Protein AF-X0T1Z2-F1 (afdb_monomer)

Radius of gyration: 27.66 Å; Cα contacts (8 Å, |Δi|>4): 456; chains: 1; bounding box: 80×70×78 Å

Mean predicted aligned error: 14.18 Å

Nearest PDB structures (foldseek):
  3rag-assembly1_A  TM=4.706E-01  e=2.625E-01  Alicyclobacillus acidocaldarius subsp. acidocaldarius DSM 446

InterPro domains:
  IPR002035 von Willebrand factor, type A [PF00092] (178-271)
  IPR036465 von Willebrand factor A-like domain superfamily [G3DSA:3.40.50.410] (113-274)
  IPR036465 von Willebrand factor A-like domain superfamily [SSF53300] (123-272)
  IPR051928 NorD/CobT [PTHR41248] (18-274)

Foldseek 3Di:
DPVCPPDDPDPPDWDKDFDWDQDPVVRDTDGSQFIETEDEFFFDCLVVLLVVLCVVCVVVLVVLLVVLLVVADPQWDKAAQQLDADAFQPVLVVVQVVCVVVVHHGRSSGYIYTDGHAQQEEEEEEEEQAPQQQAFDDDDPDDPPDPPDDDDPDDDPPDPDQPPVNVVVVRDGSLSVVLSVVSSVVSNVVSNVHFYWYKYWFADDRHYTYIYGLDASPGDDDSRSSRRSVRRHRDHADPVVVVVVVVVVSQVPGPHNYYYYHYHDPPDHGDPPPD

Solvent-accessible surface area (backbone atoms only — not comparable to full-atom values): 15888 Å² total; per-residue (Å²): 144,78,82,74,79,84,53,77,73,82,63,96,73,64,48,72,47,72,33,64,39,81,37,80,90,76,73,41,72,42,76,59,55,28,28,36,39,38,42,75,47,70,52,83,53,10,67,67,48,51,52,53,47,47,70,76,39,45,71,57,48,53,50,49,40,56,58,42,63,78,66,49,70,80,64,55,41,75,46,66,65,25,73,68,48,89,41,74,32,63,72,43,45,52,48,29,53,49,28,52,72,72,74,43,90,52,70,70,37,29,12,22,29,78,42,77,39,74,52,60,44,32,40,33,39,41,33,58,21,19,45,76,40,62,45,56,61,80,72,79,79,71,74,77,79,72,78,83,76,80,87,75,91,86,76,79,92,84,69,78,71,75,49,82,71,58,55,63,75,66,54,52,32,42,48,59,53,51,50,45,53,49,53,52,49,53,63,30,43,64,75,55,67,58,43,45,24,36,34,35,34,25,13,82,47,53,77,43,23,42,36,35,36,35,35,53,47,89,51,79,91,48,66,64,34,38,3,9,54,62,50,64,64,65,46,53,32,46,50,59,70,61,53,50,55,52,50,47,60,59,54,67,75,47,87,35,79,36,77,47,77,47,76,46,66,95,79,73,85,47,66,88,85,83,124

Structure (mmCIF, N/CA/C/O backbone):
data_AF-X0T1Z2-F1
#
_entry.id   AF-X0T1Z2-F1
#
loop_
_atom_site.group_PDB
_atom_site.id
_atom_site.type_symbol
_atom_site.label_atom_id
_atom_site.label_alt_id
_atom_site.label_comp_id
_atom_site.label_asym_id
_atom_site.label_entity_id
_atom_site.label_seq_id
_atom_site.pdbx_PDB_ins_code
_atom_site.Cartn_x
_atom_site.Cartn_y
_atom_site.Cartn_z
_atom_site.occupancy
_atom_site.B_iso_or_equiv
_atom_site.auth_seq_id
_atom_site.auth_comp_id
_atom_site.auth_asym_id
_atom_site.auth_atom_id
_atom_site.pdbx_PDB_model_num
ATOM 1 N N . GLY A 1 1 ? 22.665 -26.486 -23.651 1.00 43.12 1 GLY A N 1
ATOM 2 C CA . GLY A 1 1 ? 23.348 -25.698 -22.609 1.00 43.12 1 GLY A CA 1
ATOM 3 C C . GLY A 1 1 ? 23.826 -24.345 -23.107 1.00 43.12 1 GLY A C 1
ATOM 4 O O . GLY A 1 1 ? 25.012 -24.094 -23.029 1.00 43.12 1 GLY A O 1
ATOM 5 N N . MET A 1 2 ? 22.926 -23.464 -23.557 1.00 31.30 2 MET A N 1
ATOM 6 C CA . MET A 1 2 ? 23.230 -22.032 -23.786 1.00 31.30 2 MET A CA 1
ATOM 7 C C . MET A 1 2 ? 21.989 -21.117 -23.711 1.00 31.30 2 MET A C 1
ATOM 9 O O . MET A 1 2 ? 22.129 -19.907 -23.686 1.00 31.30 2 MET A O 1
ATOM 13 N N . LEU A 1 3 ? 20.781 -21.681 -23.568 1.00 31.97 3 LEU A N 1
ATOM 14 C CA . LEU A 1 3 ? 19.507 -20.952 -23.425 1.00 31.97 3 LEU A CA 1
ATOM 15 C C . LEU A 1 3 ? 19.023 -20.795 -21.968 1.00 31.97 3 LEU A C 1
ATOM 17 O O . LEU A 1 3 ? 17.949 -20.267 -21.721 1.00 31.97 3 LEU A O 1
ATOM 21 N N . ARG A 1 4 ? 19.813 -21.244 -20.983 1.00 33.31 4 ARG A N 1
ATOM 22 C CA . ARG A 1 4 ? 19.459 -21.213 -19.547 1.00 33.31 4 ARG A CA 1
ATOM 23 C C . ARG A 1 4 ? 20.101 -20.069 -18.748 1.00 33.31 4 ARG A C 1
ATOM 25 O O . ARG A 1 4 ? 19.906 -20.016 -17.543 1.00 33.31 4 ARG A O 1
ATOM 32 N N . ARG A 1 5 ? 20.894 -19.195 -19.383 1.00 33.22 5 ARG A N 1
ATOM 33 C CA . ARG A 1 5 ? 21.654 -18.123 -18.702 1.00 33.22 5 ARG A CA 1
ATOM 34 C C . ARG A 1 5 ? 21.160 -16.694 -18.978 1.00 33.22 5 ARG A C 1
ATOM 36 O O . ARG A 1 5 ? 21.688 -15.779 -18.365 1.00 33.22 5 ARG A O 1
ATOM 43 N N . ALA A 1 6 ? 20.163 -16.502 -19.846 1.00 38.41 6 ALA A N 1
ATOM 44 C CA . ALA A 1 6 ? 19.586 -15.180 -20.140 1.00 38.41 6 ALA A CA 1
ATOM 45 C C . ALA A 1 6 ? 18.268 -14.897 -19.393 1.00 38.41 6 ALA A C 1
ATOM 47 O O . ALA A 1 6 ? 17.867 -13.746 -19.272 1.00 38.41 6 ALA A O 1
ATOM 48 N N . PHE A 1 7 ? 17.632 -15.933 -18.844 1.00 36.53 7 PHE A N 1
ATOM 49 C CA . PHE A 1 7 ? 16.557 -15.792 -17.872 1.00 36.53 7 PHE A CA 1
ATOM 50 C C . PHE A 1 7 ? 17.177 -16.016 -16.497 1.00 36.53 7 PHE A C 1
ATOM 52 O O . PHE A 1 7 ? 17.643 -17.123 -16.207 1.00 36.53 7 PHE A O 1
ATOM 59 N N . GLY A 1 8 ? 17.250 -14.954 -15.688 1.00 34.56 8 GLY A N 1
ATOM 60 C CA . GLY A 1 8 ? 17.520 -15.075 -14.258 1.00 34.56 8 GLY A CA 1
ATOM 61 C C . GLY A 1 8 ? 16.654 -16.205 -13.711 1.00 34.56 8 GLY A C 1
ATOM 62 O O . GLY A 1 8 ? 15.481 -16.300 -14.064 1.00 34.56 8 GLY A O 1
ATOM 63 N N . GLY A 1 9 ? 17.281 -17.147 -13.005 1.00 30.75 9 GLY A N 1
ATOM 64 C CA . GLY A 1 9 ? 16.668 -18.430 -12.687 1.00 30.75 9 GLY A CA 1
ATOM 65 C C . GLY A 1 9 ? 15.260 -18.251 -12.137 1.00 30.75 9 GLY A C 1
ATOM 66 O O . GLY A 1 9 ? 15.090 -17.513 -11.174 1.00 30.75 9 GLY A O 1
ATOM 67 N N . VAL A 1 10 ? 14.286 -18.929 -12.754 1.00 39.84 10 VAL A N 1
ATOM 68 C CA . VAL A 1 10 ? 12.900 -18.979 -12.276 1.00 39.84 10 VAL A CA 1
ATOM 69 C C . VAL A 1 10 ? 12.939 -19.364 -10.803 1.00 39.84 10 VAL A C 1
ATOM 71 O O . VAL A 1 10 ? 13.226 -20.509 -10.430 1.00 39.84 10 VAL A O 1
ATOM 74 N N . SER A 1 11 ? 12.731 -18.357 -9.964 1.00 41.47 11 SER A N 1
ATOM 75 C CA . SER A 1 11 ? 12.582 -18.493 -8.533 1.00 41.47 11 SER A CA 1
ATOM 76 C C . SER A 1 11 ? 11.349 -19.365 -8.323 1.00 41.47 11 SER A C 1
ATOM 78 O O . SER A 1 11 ? 10.240 -19.035 -8.731 1.00 41.47 11 SER A O 1
ATOM 80 N N . ARG A 1 12 ? 11.552 -20.538 -7.723 1.00 40.84 12 ARG A N 1
ATOM 81 C CA . ARG A 1 12 ? 10.580 -21.636 -7.572 1.00 40.84 12 ARG A CA 1
ATOM 82 C C . ARG A 1 12 ? 9.392 -21.301 -6.636 1.00 40.84 12 ARG A C 1
ATOM 84 O O . ARG A 1 12 ? 8.802 -22.206 -6.056 1.00 40.84 12 ARG A O 1
ATOM 91 N N . ALA A 1 13 ? 9.059 -20.021 -6.459 1.00 51.44 13 ALA A N 1
ATOM 92 C CA . ALA A 1 13 ? 7.996 -19.514 -5.592 1.00 51.44 13 ALA A CA 1
ATOM 93 C C . ALA A 1 13 ? 7.136 -18.399 -6.235 1.00 51.44 13 ALA A C 1
ATOM 95 O O . ALA A 1 13 ? 6.419 -17.708 -5.510 1.00 51.44 13 ALA A O 1
ATOM 96 N N . GLU A 1 14 ? 7.192 -18.210 -7.558 1.00 62.62 14 GLU A N 1
ATOM 97 C CA . GLU A 1 14 ? 6.313 -17.271 -8.272 1.00 62.62 14 GLU A CA 1
ATOM 98 C C . GLU A 1 14 ? 4.845 -17.702 -8.171 1.00 62.62 14 GLU A C 1
ATOM 100 O O . GLU A 1 14 ? 4.449 -18.786 -8.614 1.00 62.62 14 GLU A O 1
ATOM 105 N N . ARG A 1 15 ? 4.018 -16.841 -7.573 1.00 86.19 15 ARG A N 1
ATOM 106 C CA . ARG A 1 15 ? 2.562 -17.001 -7.589 1.00 86.19 15 ARG A CA 1
ATOM 107 C C . ARG A 1 15 ? 2.026 -16.258 -8.801 1.00 86.19 15 ARG A C 1
ATOM 109 O O . ARG A 1 15 ? 2.169 -15.044 -8.874 1.00 86.19 15 ARG A O 1
ATOM 116 N N . SER A 1 16 ? 1.398 -16.972 -9.731 1.00 92.75 16 SER A N 1
ATOM 117 C CA . SER A 1 16 ? 0.779 -16.345 -10.901 1.00 92.75 16 SER A CA 1
ATOM 118 C C . SER A 1 16 ? -0.733 -16.188 -10.743 1.00 92.75 16 SER A C 1
ATOM 120 O O . SER A 1 16 ? -1.408 -17.006 -10.113 1.00 92.75 16 SER A O 1
ATOM 122 N N . PHE A 1 17 ? -1.267 -15.115 -11.319 1.00 94.62 17 PHE A N 1
ATOM 123 C CA . PHE A 1 17 ? -2.676 -14.745 -11.263 1.00 94.62 17 PHE A CA 1
ATOM 124 C C . PHE A 1 17 ? -3.157 -14.309 -12.642 1.00 94.62 17 PHE A C 1
ATOM 126 O O . PHE A 1 17 ? -2.442 -13.612 -13.356 1.00 94.62 17 PHE A O 1
ATOM 133 N N . LEU A 1 18 ? -4.388 -14.678 -12.991 1.00 94.94 18 LEU A N 1
ATOM 134 C CA . LEU A 1 18 ? -5.044 -14.209 -14.208 1.00 94.94 18 LEU A CA 1
ATOM 135 C C . LEU A 1 18 ? -6.024 -13.081 -13.885 1.00 94.94 18 LEU A C 1
ATOM 137 O O . LEU A 1 18 ? -6.751 -13.135 -12.885 1.00 94.94 18 LEU A O 1
ATOM 141 N N . TYR A 1 19 ? -6.041 -12.077 -14.753 1.00 94.25 19 TYR A N 1
ATOM 142 C CA . TYR A 1 19 ? -6.901 -10.908 -14.671 1.00 94.25 19 TYR A CA 1
ATOM 143 C C . TYR A 1 19 ? -7.515 -10.597 -16.028 1.00 94.25 19 TYR A C 1
ATOM 145 O O . TYR A 1 19 ? -6.891 -10.766 -17.072 1.00 94.25 19 TYR A O 1
ATOM 153 N N . ASP A 1 20 ? -8.748 -10.109 -15.988 1.00 92.62 20 ASP A N 1
ATOM 154 C CA . ASP A 1 20 ? -9.419 -9.609 -17.178 1.00 92.62 20 ASP A CA 1
ATOM 155 C C . ASP A 1 20 ? -8.782 -8.272 -17.613 1.00 92.62 20 ASP A C 1
ATOM 157 O O . ASP A 1 20 ? -8.363 -7.486 -16.761 1.00 92.62 20 ASP A O 1
ATOM 161 N N . GLU A 1 21 ? -8.750 -7.972 -18.910 1.00 90.00 21 GLU A N 1
ATOM 162 C CA . GLU A 1 21 ? -8.318 -6.671 -19.456 1.00 90.00 21 GLU A CA 1
ATOM 163 C C . GLU A 1 21 ? -9.517 -5.965 -20.098 1.00 90.00 21 GLU A C 1
ATOM 165 O O . GLU A 1 21 ? -10.389 -6.620 -20.663 1.00 90.00 21 GLU A O 1
ATOM 170 N N . TRP A 1 22 ? -9.632 -4.644 -19.936 1.00 86.38 22 TRP A N 1
ATOM 171 C CA . TRP A 1 22 ? -10.707 -3.897 -20.598 1.00 86.38 22 TRP A CA 1
ATOM 172 C C . TRP A 1 22 ? -10.274 -3.572 -22.022 1.00 86.38 22 TRP A C 1
ATOM 174 O O . TRP A 1 22 ? -9.263 -2.901 -22.212 1.00 86.38 22 TRP A O 1
ATOM 184 N N . ASN A 1 23 ? -11.052 -4.010 -23.003 1.00 87.62 23 ASN A N 1
ATOM 185 C CA . ASN A 1 23 ? -10.864 -3.645 -24.395 1.00 87.62 23 ASN A CA 1
ATOM 186 C C . ASN A 1 23 ? -11.698 -2.394 -24.700 1.00 87.62 23 ASN A C 1
ATOM 188 O O . ASN A 1 23 ? -12.931 -2.425 -24.659 1.00 87.62 23 ASN A O 1
ATOM 192 N N . TYR A 1 24 ? -11.020 -1.287 -25.010 1.00 83.25 24 TYR A N 1
ATOM 193 C CA . TYR A 1 24 ? -11.671 -0.019 -25.343 1.00 83.25 24 TYR A CA 1
ATOM 194 C C . TYR A 1 24 ? -12.512 -0.101 -26.629 1.00 83.25 24 TYR A C 1
ATOM 196 O O . TYR A 1 24 ? -13.605 0.466 -26.672 1.00 83.25 24 TYR A O 1
ATOM 204 N N . HIS A 1 25 ? -12.042 -0.834 -27.644 1.00 86.12 25 HIS A N 1
ATOM 205 C CA . HIS A 1 25 ? -12.724 -0.966 -28.935 1.00 86.12 25 HIS A CA 1
ATOM 206 C C . HIS A 1 25 ? -13.991 -1.815 -28.829 1.00 86.12 25 HIS A C 1
ATOM 208 O O . HIS A 1 25 ? -15.046 -1.424 -29.324 1.00 86.12 25 HIS A O 1
ATOM 214 N N . GLU A 1 26 ? -13.906 -2.951 -28.139 1.00 90.00 26 GLU A N 1
ATOM 215 C CA . GLU A 1 26 ? -15.033 -3.879 -27.972 1.00 90.00 26 GLU A CA 1
ATOM 216 C C . GLU A 1 26 ? -15.967 -3.483 -26.817 1.00 90.00 26 GLU A C 1
ATOM 218 O O . GLU A 1 26 ? -17.022 -4.090 -26.641 1.00 90.00 26 GLU A O 1
ATOM 223 N N . ARG A 1 27 ? -15.592 -2.462 -26.025 1.00 91.00 27 ARG A N 1
ATOM 224 C CA . ARG A 1 27 ? -16.292 -2.023 -24.802 1.00 91.00 27 ARG A CA 1
ATOM 225 C C . ARG A 1 27 ? -16.638 -3.195 -23.878 1.00 91.00 27 ARG A C 1
ATOM 227 O O . ARG A 1 27 ? -17.745 -3.283 -23.344 1.00 91.00 27 ARG A O 1
ATOM 234 N N . GLY A 1 28 ? -15.682 -4.101 -23.705 1.00 92.38 28 GLY A N 1
ATOM 235 C CA . GLY A 1 28 ? -15.874 -5.353 -22.986 1.00 92.38 28 GLY A CA 1
ATOM 236 C C . GLY A 1 28 ? -14.604 -5.829 -22.297 1.00 92.38 28 GLY A C 1
ATOM 237 O O . GLY A 1 28 ? -13.508 -5.332 -22.550 1.00 92.38 28 GLY A O 1
ATOM 238 N N . TYR A 1 29 ? -14.756 -6.801 -21.400 1.00 90.81 29 TYR A N 1
ATOM 239 C CA . TYR A 1 29 ? -13.622 -7.436 -20.737 1.00 90.81 29 TYR A CA 1
ATOM 240 C C . TYR A 1 29 ? -13.153 -8.674 -21.499 1.00 90.81 29 TYR A C 1
ATOM 242 O O . TYR A 1 29 ? -13.926 -9.611 -21.707 1.00 90.81 29 TYR A O 1
ATOM 250 N N . LEU A 1 30 ? -11.860 -8.713 -21.813 1.00 91.69 30 LEU A N 1
ATOM 251 C CA . LEU A 1 30 ? -11.161 -9.911 -22.259 1.00 91.69 30 LEU A CA 1
ATOM 252 C C . LEU A 1 30 ? -10.837 -10.765 -21.032 1.00 91.69 30 LEU A C 1
ATOM 254 O O . LEU A 1 30 ? -10.075 -10.347 -20.158 1.00 91.69 30 LEU A O 1
ATOM 258 N N . ARG A 1 31 ? -11.456 -11.945 -20.939 1.00 93.62 31 ARG A N 1
ATOM 259 C CA . ARG A 1 31 ? -11.346 -12.834 -19.773 1.00 93.62 31 ARG A CA 1
ATOM 260 C C . ARG A 1 31 ? -9.949 -13.430 -19.644 1.00 93.62 31 ARG A C 1
ATOM 262 O O . ARG A 1 31 ? -9.455 -14.023 -20.595 1.00 93.62 31 ARG A O 1
ATOM 269 N N . GLY A 1 32 ? -9.354 -13.326 -18.454 1.00 90.50 32 GLY A N 1
ATOM 270 C CA . GLY A 1 32 ? -8.061 -13.945 -18.133 1.00 90.50 32 GLY A CA 1
ATOM 271 C C . GLY A 1 32 ? -6.924 -13.556 -19.082 1.00 90.50 32 GLY A C 1
ATOM 272 O O . GLY A 1 32 ? -6.000 -14.340 -19.271 1.00 90.50 32 GLY A O 1
ATOM 273 N N . TRP A 1 33 ? -7.026 -12.381 -19.700 1.00 90.50 33 TRP A N 1
ATOM 274 C CA . TRP A 1 33 ? -6.139 -11.930 -20.767 1.00 90.50 33 TRP A CA 1
ATOM 275 C C . TRP A 1 33 ? -4.760 -11.498 -20.273 1.00 90.50 33 TRP A C 1
ATOM 277 O O . TRP A 1 33 ? -3.782 -11.599 -21.009 1.00 90.50 33 TRP A O 1
ATOM 287 N N . CYS A 1 34 ? -4.685 -11.040 -19.023 1.00 92.38 34 CYS A N 1
ATOM 288 C CA . CYS A 1 34 ? -3.441 -10.640 -18.388 1.00 92.38 34 CYS A CA 1
ATOM 289 C C . CYS A 1 34 ? -3.006 -11.661 -17.342 1.00 92.38 34 CYS A C 1
ATOM 291 O O . CYS A 1 34 ? -3.791 -12.053 -16.472 1.00 92.38 34 CYS A O 1
ATOM 293 N N . ARG A 1 35 ? -1.725 -12.017 -17.365 1.00 93.69 35 ARG A N 1
ATOM 294 C CA . ARG A 1 35 ? -1.061 -12.850 -16.370 1.00 93.69 35 ARG A CA 1
ATOM 295 C C . ARG A 1 35 ? -0.078 -12.010 -15.566 1.00 93.69 35 ARG A C 1
ATOM 297 O O . ARG A 1 35 ? 0.821 -11.377 -16.113 1.00 93.69 35 ARG A O 1
ATOM 304 N N . LEU A 1 36 ? -0.273 -12.026 -14.254 1.00 93.75 36 LEU A N 1
ATOM 305 C CA . LEU A 1 36 ? 0.566 -11.348 -13.278 1.00 93.75 36 LEU A CA 1
ATOM 306 C C . LEU A 1 36 ? 1.374 -12.363 -12.48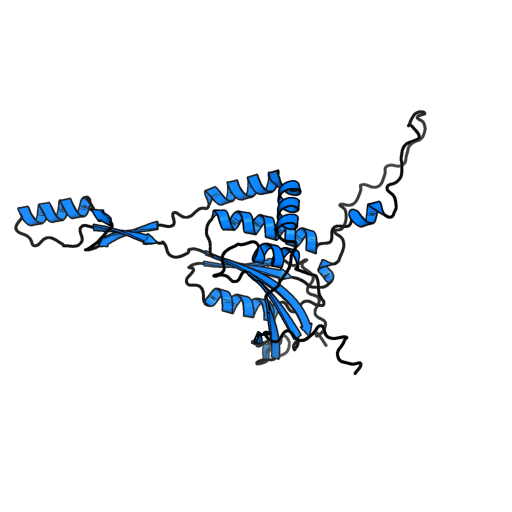2 1.00 93.75 36 LEU A C 1
ATOM 308 O O . LEU A 1 36 ? 0.799 -13.326 -11.977 1.00 93.75 36 LEU A O 1
ATOM 312 N N . HIS A 1 37 ? 2.670 -12.115 -12.335 1.00 93.75 37 HIS A N 1
ATOM 313 C CA . HIS A 1 37 ? 3.600 -12.897 -11.527 1.00 93.75 37 HIS A CA 1
ATOM 314 C C . HIS A 1 37 ? 3.967 -12.099 -10.283 1.00 93.75 37 HIS A C 1
ATOM 316 O O . HIS A 1 37 ? 4.515 -11.004 -10.365 1.00 93.75 37 HIS A O 1
ATOM 322 N N . GLU A 1 38 ? 3.607 -12.635 -9.122 1.00 94.62 38 GLU A N 1
ATOM 323 C CA . GLU A 1 38 ? 3.908 -12.045 -7.825 1.00 94.62 38 GLU A CA 1
ATOM 324 C C . GLU A 1 38 ? 5.231 -12.603 -7.291 1.00 94.62 38 GLU A C 1
ATOM 326 O O . GLU A 1 38 ? 5.365 -13.812 -7.058 1.00 94.62 38 GLU A O 1
ATOM 331 N N . GLU A 1 39 ? 6.175 -11.703 -7.024 1.00 92.88 39 GLU A N 1
ATOM 332 C CA . GLU A 1 39 ? 7.455 -11.996 -6.389 1.00 92.88 39 GLU A CA 1
ATOM 333 C C . GLU A 1 39 ? 7.645 -11.127 -5.141 1.00 92.88 39 GLU A C 1
ATOM 335 O O . GLU A 1 39 ? 7.369 -9.929 -5.133 1.00 92.88 39 GLU A O 1
ATOM 340 N N . ARG A 1 40 ? 8.170 -11.713 -4.061 1.00 93.50 40 ARG A N 1
ATOM 341 C CA . ARG A 1 40 ? 8.566 -10.950 -2.873 1.00 93.50 40 ARG A CA 1
ATOM 342 C C . ARG A 1 40 ? 9.998 -10.445 -3.018 1.00 93.50 40 ARG A C 1
ATOM 344 O O . ARG A 1 40 ? 10.926 -11.253 -3.056 1.00 93.50 40 ARG A O 1
ATOM 351 N N . LEU A 1 41 ? 10.169 -9.124 -3.017 1.00 92.56 41 LEU A N 1
ATOM 352 C CA . LEU A 1 41 ? 11.477 -8.489 -3.143 1.00 92.56 41 LEU A CA 1
ATOM 353 C C . LEU A 1 41 ? 12.369 -8.799 -1.946 1.00 92.56 41 LEU A C 1
ATOM 355 O O . LEU A 1 41 ? 11.935 -8.833 -0.790 1.00 92.56 41 LEU A O 1
ATOM 359 N N . LYS A 1 42 ? 13.653 -8.981 -2.245 1.00 91.38 42 LYS A N 1
ATOM 360 C CA . LYS A 1 42 ? 14.718 -9.188 -1.269 1.00 91.38 42 LYS A CA 1
ATOM 361 C C . LYS A 1 42 ? 15.868 -8.247 -1.591 1.00 91.38 42 LYS A C 1
ATOM 363 O O . LYS A 1 42 ? 16.157 -7.978 -2.751 1.00 91.38 42 LYS A O 1
ATOM 368 N N . GLY A 1 43 ? 16.526 -7.772 -0.547 1.00 90.75 43 GLY A N 1
ATOM 369 C CA . GLY A 1 43 ? 17.697 -6.915 -0.648 1.00 90.75 43 GLY A CA 1
ATOM 370 C C . GLY A 1 43 ? 18.525 -6.980 0.623 1.00 90.75 43 GLY A C 1
ATOM 371 O O . GLY A 1 43 ? 18.184 -7.706 1.560 1.00 90.75 43 GLY A O 1
ATOM 372 N N . GLU A 1 44 ? 19.592 -6.192 0.655 1.00 90.31 44 GLU A N 1
ATOM 373 C CA . GLU A 1 44 ? 20.576 -6.218 1.746 1.00 90.31 44 GLU A CA 1
ATOM 374 C C . GLU A 1 44 ? 20.905 -4.812 2.281 1.00 90.31 44 GLU A C 1
ATOM 376 O O . GLU A 1 44 ? 21.367 -4.676 3.408 1.00 90.31 44 GLU A O 1
ATOM 381 N N . ASN A 1 45 ? 20.580 -3.754 1.527 1.00 90.06 45 ASN A N 1
ATOM 382 C CA . ASN A 1 45 ? 21.045 -2.383 1.783 1.00 90.06 45 ASN A CA 1
ATOM 383 C C . ASN A 1 45 ? 20.016 -1.481 2.489 1.00 90.06 45 ASN A C 1
ATOM 385 O O . ASN A 1 45 ? 20.121 -0.256 2.440 1.00 90.06 45 ASN A O 1
ATOM 389 N N . GLY A 1 46 ? 19.003 -2.057 3.134 1.00 90.56 46 GLY A N 1
ATOM 390 C CA . GLY A 1 46 ? 17.902 -1.318 3.752 1.00 90.56 46 GLY A CA 1
ATOM 391 C C . GLY A 1 46 ? 18.330 -0.331 4.841 1.00 90.56 46 GLY A C 1
ATOM 392 O O . GLY A 1 46 ? 17.924 0.828 4.760 1.00 90.56 46 GLY A O 1
ATOM 393 N N . PRO A 1 47 ? 19.143 -0.737 5.839 1.00 92.62 47 PRO A N 1
ATOM 394 C CA . PRO A 1 47 ? 19.586 0.163 6.904 1.00 92.62 47 PRO A CA 1
ATOM 395 C C . PRO A 1 47 ? 20.373 1.373 6.385 1.00 92.62 47 PRO A C 1
ATOM 397 O O . PRO A 1 47 ? 20.028 2.503 6.715 1.00 92.62 47 PRO A O 1
ATOM 400 N N . ALA A 1 48 ? 21.358 1.144 5.510 1.00 91.75 48 ALA A N 1
ATOM 401 C CA . ALA A 1 48 ? 22.164 2.211 4.915 1.00 91.75 48 ALA A CA 1
ATOM 402 C C . ALA A 1 48 ? 21.315 3.157 4.048 1.00 91.75 48 ALA A C 1
ATOM 404 O O . ALA A 1 48 ? 21.473 4.377 4.099 1.00 91.75 48 ALA A O 1
ATOM 405 N N . PHE A 1 49 ? 20.362 2.607 3.286 1.00 90.69 49 PHE A N 1
ATOM 406 C CA . PHE A 1 49 ? 19.399 3.410 2.538 1.00 90.69 49 PHE A CA 1
ATOM 407 C C . PHE A 1 49 ? 18.591 4.312 3.477 1.00 90.69 49 PHE A C 1
ATOM 409 O O . PHE A 1 49 ? 18.569 5.526 3.275 1.00 90.69 49 PHE A O 1
ATOM 416 N N . LEU A 1 50 ? 17.981 3.749 4.525 1.00 90.38 50 LEU A N 1
ATOM 417 C CA . LEU A 1 50 ? 17.171 4.504 5.482 1.00 90.38 50 LEU A CA 1
ATOM 418 C C . LEU A 1 50 ? 17.972 5.622 6.161 1.00 90.38 50 LEU A C 1
ATOM 420 O O . LEU A 1 50 ? 17.475 6.744 6.256 1.00 90.38 50 LEU A O 1
ATOM 424 N N . GLU A 1 51 ? 19.200 5.333 6.591 1.00 90.88 51 GLU A N 1
ATOM 425 C CA . GLU A 1 51 ? 20.107 6.315 7.192 1.00 90.88 51 GLU A CA 1
ATOM 426 C C . GLU A 1 51 ? 20.388 7.475 6.229 1.00 90.88 51 GLU A C 1
ATOM 428 O O . GLU A 1 51 ? 20.246 8.642 6.602 1.00 90.88 51 GLU A O 1
ATOM 433 N N . SER A 1 52 ? 20.669 7.172 4.956 1.00 89.88 52 SER A N 1
ATOM 434 C CA . SER A 1 52 ? 20.892 8.202 3.935 1.00 89.88 52 SER A CA 1
ATOM 435 C C . SER A 1 52 ? 19.662 9.097 3.716 1.00 89.88 52 SER A C 1
ATOM 437 O O . SER A 1 52 ? 19.799 10.317 3.597 1.00 89.88 52 SER A O 1
ATOM 439 N N . VAL A 1 53 ? 18.450 8.521 3.721 1.00 88.56 53 VAL A N 1
ATOM 440 C CA . VAL A 1 53 ? 17.195 9.283 3.591 1.00 88.56 53 VAL A CA 1
ATOM 441 C C . VAL A 1 53 ? 16.982 10.172 4.810 1.00 88.56 53 VAL A C 1
ATOM 443 O O . VAL A 1 53 ? 16.614 11.337 4.662 1.00 88.56 53 VAL A O 1
ATOM 446 N N . GLN A 1 54 ? 17.215 9.641 6.011 1.00 88.81 54 GLN A N 1
ATOM 447 C CA . GLN A 1 54 ? 17.061 10.390 7.256 1.00 88.81 54 GLN A CA 1
ATOM 448 C C . GLN A 1 54 ? 18.032 11.561 7.340 1.00 88.81 54 GLN A C 1
ATOM 450 O O . GLN A 1 54 ? 17.613 12.653 7.713 1.00 88.81 54 GLN A O 1
ATOM 455 N N . HIS A 1 55 ? 19.289 11.352 6.951 1.00 88.69 55 HIS A N 1
ATOM 456 C CA . HIS A 1 55 ? 20.289 12.411 6.921 1.00 88.69 55 HIS A CA 1
ATOM 457 C C . HIS A 1 55 ? 19.905 13.516 5.928 1.00 88.69 55 HIS A C 1
ATOM 459 O O . HIS A 1 55 ? 19.902 14.694 6.278 1.00 88.69 55 HIS A O 1
ATOM 465 N N . ARG A 1 56 ? 19.495 13.136 4.711 1.00 86.75 56 ARG A N 1
ATOM 466 C CA . ARG A 1 56 ? 19.163 14.087 3.641 1.00 86.75 56 ARG A CA 1
ATOM 467 C C . ARG A 1 56 ? 17.879 14.875 3.902 1.00 86.75 56 ARG A C 1
ATOM 469 O O . ARG A 1 56 ? 17.810 16.059 3.595 1.00 86.75 56 ARG A O 1
ATOM 476 N N . HIS A 1 57 ? 16.860 14.227 4.466 1.00 85.94 57 HIS A N 1
ATOM 477 C CA . HIS A 1 57 ? 15.503 14.777 4.576 1.00 85.94 57 HIS A CA 1
ATOM 478 C C . HIS A 1 57 ? 15.039 14.960 6.026 1.00 85.94 57 HIS A C 1
ATOM 480 O O . HIS A 1 57 ? 13.837 14.956 6.297 1.00 85.94 57 HIS A O 1
ATOM 486 N N . ALA A 1 58 ? 15.968 15.142 6.971 1.00 84.88 58 ALA A N 1
ATOM 487 C CA . ALA A 1 58 ? 15.677 15.235 8.407 1.00 84.88 58 ALA A CA 1
ATOM 488 C C . ALA A 1 58 ? 14.585 16.270 8.742 1.00 84.88 58 ALA A C 1
ATOM 490 O O . ALA A 1 58 ? 13.632 15.973 9.469 1.00 84.88 58 ALA A O 1
ATOM 491 N N . ALA A 1 59 ? 14.684 17.476 8.172 1.00 85.56 59 ALA A N 1
ATOM 492 C CA . ALA A 1 59 ? 13.719 18.553 8.405 1.00 85.56 59 ALA A CA 1
ATOM 493 C C . ALA A 1 59 ? 12.321 18.213 7.857 1.00 85.56 59 ALA A C 1
ATOM 495 O O . ALA A 1 59 ? 11.305 18.458 8.513 1.00 85.56 59 ALA A O 1
ATOM 496 N N . LEU A 1 60 ? 12.262 17.601 6.670 1.00 84.19 60 LEU A N 1
ATOM 497 C CA . LEU A 1 60 ? 11.009 17.173 6.057 1.00 84.19 60 LEU A CA 1
ATOM 498 C C . LEU A 1 60 ? 10.367 16.035 6.857 1.00 84.19 60 LEU A C 1
ATOM 50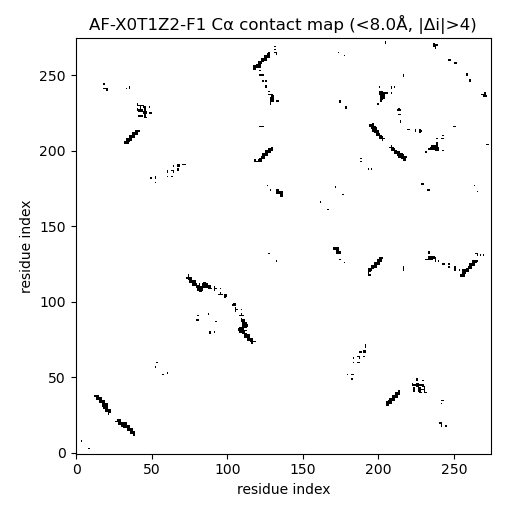0 O O . LEU A 1 60 ? 9.173 16.101 7.139 1.00 84.19 60 LEU A O 1
ATOM 504 N N . LEU A 1 61 ? 11.153 15.050 7.300 1.00 81.69 61 LEU A N 1
ATOM 505 C CA . LEU A 1 61 ? 10.693 13.971 8.181 1.00 81.69 61 LEU A CA 1
ATOM 506 C C . LEU A 1 61 ? 10.066 14.506 9.465 1.00 81.69 61 LEU A C 1
ATOM 508 O O . LEU A 1 61 ? 8.989 14.054 9.854 1.00 81.69 61 LEU A O 1
ATOM 512 N N . ALA A 1 62 ? 10.715 15.476 10.113 1.00 81.94 62 ALA A N 1
ATOM 513 C CA . ALA A 1 62 ? 10.185 16.101 11.320 1.00 81.94 62 ALA A CA 1
ATOM 514 C C . ALA A 1 62 ? 8.829 16.777 11.052 1.00 81.94 62 ALA A C 1
ATOM 516 O O . ALA A 1 62 ? 7.885 16.608 11.828 1.00 81.94 62 ALA A O 1
ATOM 517 N N . ARG A 1 63 ? 8.701 17.483 9.921 1.00 83.44 63 ARG A N 1
ATOM 518 C CA . ARG A 1 63 ? 7.454 18.147 9.519 1.00 83.44 63 ARG A CA 1
ATOM 519 C C . ARG A 1 63 ? 6.335 17.154 9.204 1.00 83.44 63 ARG A C 1
ATOM 521 O O . ARG A 1 63 ? 5.231 17.325 9.716 1.00 83.44 63 ARG A O 1
ATOM 528 N N . VAL A 1 64 ? 6.618 16.117 8.411 1.00 80.25 64 VAL A N 1
ATOM 529 C CA . VAL A 1 64 ? 5.634 15.086 8.045 1.00 80.25 64 VAL A CA 1
ATOM 530 C C . VAL A 1 64 ? 5.167 14.339 9.295 1.00 80.25 64 VAL A C 1
ATOM 532 O O . VAL A 1 64 ? 3.967 14.237 9.531 1.00 80.25 64 VAL A O 1
ATOM 535 N N . ARG A 1 65 ? 6.086 13.897 10.165 1.00 77.12 65 ARG A N 1
ATOM 536 C CA . ARG A 1 65 ? 5.719 13.240 11.432 1.00 77.12 65 ARG A CA 1
ATOM 537 C C . ARG A 1 65 ? 4.827 14.124 12.300 1.00 77.12 65 ARG A C 1
ATOM 539 O O . ARG A 1 65 ? 3.821 13.640 12.808 1.00 77.12 65 ARG A O 1
ATOM 546 N N . ARG A 1 66 ? 5.156 15.414 12.436 1.00 79.69 66 ARG A N 1
ATOM 547 C CA . ARG A 1 66 ? 4.343 16.364 13.209 1.00 79.69 66 ARG A CA 1
ATOM 548 C C . ARG A 1 66 ? 2.938 16.521 12.625 1.00 79.69 66 ARG A C 1
ATOM 550 O O . ARG A 1 66 ? 1.974 16.499 13.379 1.00 79.69 66 ARG A O 1
ATOM 557 N N . GLN A 1 67 ? 2.806 16.646 11.304 1.00 79.00 67 GLN A N 1
ATOM 558 C CA . GLN A 1 67 ? 1.494 16.742 10.650 1.00 79.00 67 GLN A CA 1
ATOM 559 C C . GLN A 1 67 ? 0.648 15.483 10.877 1.00 79.00 67 GLN A C 1
ATOM 561 O O . GLN A 1 67 ? -0.529 15.589 11.208 1.00 79.00 67 GLN A O 1
ATOM 566 N N . PHE A 1 68 ? 1.254 14.301 10.768 1.00 70.75 68 PHE A N 1
ATOM 567 C CA . PHE A 1 68 ? 0.556 13.028 10.945 1.00 70.75 68 PHE A CA 1
ATOM 568 C C . PHE A 1 68 ? 0.167 12.762 12.409 1.00 70.75 68 PHE A C 1
ATOM 570 O O . PHE A 1 68 ? -0.894 12.205 12.664 1.00 70.75 68 PHE A O 1
ATOM 577 N N . GLN A 1 69 ? 0.938 13.232 13.396 1.00 70.06 69 GLN A N 1
ATOM 578 C CA . GLN A 1 69 ? 0.562 13.117 14.815 1.00 70.06 69 GLN A CA 1
ATOM 579 C C . GLN A 1 69 ? -0.777 13.792 15.153 1.00 70.06 69 GLN A C 1
ATOM 581 O O . GLN A 1 69 ? -1.469 13.332 16.057 1.00 70.06 69 GLN A O 1
ATOM 586 N N . HIS A 1 70 ? -1.167 14.836 14.417 1.00 67.19 70 HIS A N 1
ATOM 587 C CA . HIS A 1 70 ? -2.461 15.505 14.591 1.00 67.19 70 HIS A CA 1
ATOM 588 C C . HIS A 1 70 ? -3.645 14.741 13.975 1.00 67.19 70 HIS A C 1
ATOM 590 O O . HIS A 1 70 ? -4.790 15.079 14.255 1.00 67.19 70 HIS A O 1
ATOM 596 N N . ILE A 1 71 ? -3.380 13.724 13.147 1.00 64.44 71 ILE A N 1
ATOM 597 C CA . ILE A 1 71 ? -4.389 12.910 12.446 1.00 64.44 71 ILE A CA 1
ATOM 598 C C . ILE A 1 71 ? -4.669 11.598 13.205 1.00 64.44 71 ILE A C 1
ATOM 600 O O . ILE A 1 71 ? -5.563 10.845 12.834 1.00 64.44 71 ILE A O 1
ATOM 604 N N . LYS A 1 72 ? -3.928 11.310 14.285 1.00 56.97 72 LYS A N 1
ATOM 605 C CA . LYS A 1 72 ? -3.988 10.023 14.981 1.00 56.97 72 LYS A CA 1
ATOM 606 C C . LYS A 1 72 ? -5.402 9.740 15.527 1.00 56.97 72 LYS A C 1
ATOM 608 O O . LYS A 1 72 ? -5.850 10.473 16.409 1.00 56.97 72 LYS A O 1
ATOM 613 N N . PRO A 1 73 ? -6.090 8.679 15.063 1.00 54.31 73 PRO A N 1
ATOM 614 C CA . PRO A 1 73 ? -7.363 8.277 15.642 1.00 54.31 73 PRO A CA 1
ATOM 615 C C . PRO A 1 73 ? -7.142 7.749 17.065 1.00 54.31 73 PRO A C 1
ATOM 617 O O . PRO A 1 73 ? -6.170 7.033 17.329 1.00 54.31 73 PRO A O 1
ATOM 620 N N . GLU A 1 74 ? -8.052 8.065 17.987 1.00 55.56 74 GLU A N 1
ATOM 621 C CA . GLU A 1 74 ? -8.123 7.391 19.285 1.00 55.56 74 GLU A CA 1
ATOM 622 C C . GLU A 1 74 ? -8.493 5.920 19.036 1.00 55.56 74 GLU A C 1
ATOM 624 O O . GLU A 1 74 ? -9.646 5.568 18.809 1.00 55.56 74 GLU A O 1
ATOM 629 N N . SER A 1 75 ? -7.494 5.037 19.017 1.00 59.19 75 SER A N 1
ATOM 630 C CA . SER A 1 75 ? -7.621 3.641 18.568 1.00 59.19 75 SER A CA 1
ATOM 631 C C . SER A 1 75 ? -8.320 2.705 19.565 1.00 59.19 75 SER A C 1
ATOM 633 O O . SER A 1 75 ? -8.133 1.485 19.536 1.00 59.19 75 SER A O 1
ATOM 635 N N . THR A 1 76 ? -9.132 3.253 20.466 1.00 63.09 76 THR A N 1
ATOM 636 C CA . THR A 1 76 ? -9.902 2.487 21.448 1.00 63.09 76 THR A CA 1
ATOM 637 C C . THR A 1 76 ? -11.332 2.998 21.475 1.00 63.09 76 THR A C 1
ATOM 639 O O . THR A 1 76 ? -11.591 4.115 21.914 1.00 63.09 76 THR A O 1
ATOM 642 N N . GLU A 1 77 ? -12.269 2.162 21.038 1.00 73.25 77 GLU A N 1
ATOM 643 C CA . GLU A 1 77 ? -13.689 2.453 21.193 1.00 73.25 77 GLU A CA 1
ATOM 644 C C . GLU A 1 77 ? -14.126 1.968 22.582 1.00 73.25 77 GLU A C 1
ATOM 646 O O . GLU A 1 77 ? -13.903 0.814 22.960 1.00 73.25 77 GLU A O 1
ATOM 651 N N . ARG A 1 78 ? -14.725 2.858 23.383 1.00 82.69 78 ARG A N 1
ATOM 652 C CA . ARG A 1 78 ? -15.331 2.467 24.664 1.00 82.69 78 ARG A CA 1
ATOM 653 C C . ARG A 1 78 ? -16.723 1.922 24.393 1.00 82.69 78 ARG A C 1
ATOM 655 O O . ARG A 1 78 ? -17.664 2.683 24.169 1.00 82.69 78 ARG A O 1
ATOM 662 N N . VAL A 1 79 ? -16.862 0.605 24.466 1.00 87.00 79 VAL A N 1
ATOM 663 C CA . VAL A 1 79 ? -18.163 -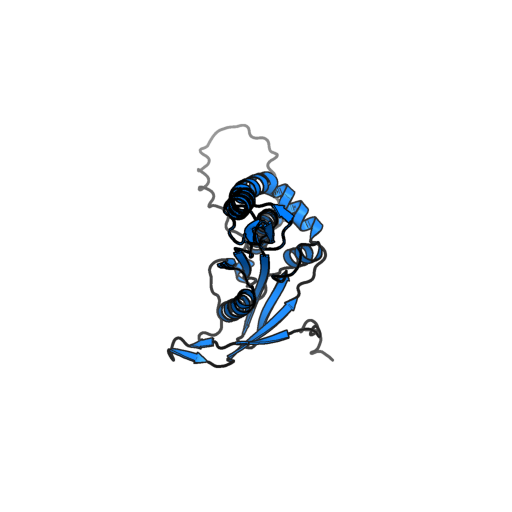0.057 24.396 1.00 87.00 79 VAL A CA 1
ATOM 664 C C . VAL A 1 79 ? -18.778 -0.029 25.791 1.00 87.00 79 VAL A C 1
ATOM 666 O O . VAL A 1 79 ? -18.247 -0.608 26.740 1.00 87.00 79 VAL A O 1
ATOM 669 N N . ARG A 1 80 ? -19.892 0.692 25.925 1.00 90.81 80 ARG A N 1
ATOM 670 C CA . ARG A 1 80 ? -20.626 0.853 27.188 1.00 90.81 80 ARG A CA 1
ATOM 671 C C . ARG A 1 80 ? -21.747 -0.174 27.305 1.00 90.81 80 ARG A C 1
ATOM 673 O O . ARG A 1 80 ? -22.155 -0.773 26.310 1.00 90.81 80 ARG A O 1
ATOM 680 N N . LYS A 1 81 ? -22.307 -0.314 28.509 1.00 90.44 81 LYS A N 1
ATOM 681 C CA . LYS A 1 81 ? -23.450 -1.199 28.783 1.00 90.44 81 LYS A CA 1
ATOM 682 C C . LYS A 1 81 ? -23.133 -2.652 28.428 1.00 90.44 81 LYS A C 1
ATOM 684 O O . LYS A 1 81 ? -23.895 -3.320 27.719 1.00 90.44 81 LYS A O 1
ATOM 689 N N . VAL A 1 82 ? -22.010 -3.146 28.923 1.00 92.94 82 VAL A N 1
ATOM 690 C CA . VAL A 1 82 ? -21.644 -4.562 28.844 1.00 92.94 82 VAL A CA 1
ATOM 691 C C . VAL A 1 82 ? -21.797 -5.202 30.220 1.00 92.94 82 VAL A C 1
ATOM 693 O O . VAL A 1 82 ? -21.713 -4.523 31.241 1.00 92.94 82 VAL A O 1
ATOM 696 N N . SER A 1 83 ? -22.112 -6.496 30.244 1.00 90.75 83 SER A N 1
ATOM 697 C CA . SER A 1 83 ? -22.240 -7.276 31.483 1.00 90.75 83 SER A CA 1
ATOM 698 C C . SER A 1 83 ? -20.891 -7.578 32.130 1.00 90.75 83 SER A C 1
ATOM 700 O O . SER A 1 83 ? -20.838 -7.886 33.311 1.00 90.75 83 SER A O 1
ATOM 702 N N . ASP A 1 84 ? -19.814 -7.483 31.353 1.00 90.31 84 ASP A N 1
ATOM 703 C CA . ASP A 1 84 ? -18.444 -7.707 31.790 1.00 90.31 84 ASP A CA 1
ATOM 704 C C . ASP A 1 84 ? -17.511 -6.737 31.054 1.00 90.31 84 ASP A C 1
ATOM 706 O O . ASP A 1 84 ? -17.653 -6.519 29.843 1.00 90.31 84 ASP A O 1
ATOM 710 N N . GLY A 1 85 ? -16.592 -6.115 31.787 1.00 90.00 85 GLY A N 1
ATOM 711 C CA . GLY A 1 85 ? -15.710 -5.075 31.273 1.00 90.00 85 GLY A CA 1
ATOM 712 C C . GLY A 1 85 ? -14.675 -4.611 32.296 1.00 90.00 85 GLY A C 1
ATOM 713 O O . GLY A 1 85 ? -14.790 -4.856 33.492 1.00 90.00 85 GLY A O 1
ATOM 714 N N . GLU A 1 86 ? -13.646 -3.930 31.799 1.00 90.94 86 GLU A N 1
ATOM 715 C CA . GLU A 1 86 ? -12.484 -3.489 32.583 1.00 90.94 86 GLU A CA 1
ATOM 716 C C . GLU A 1 86 ? -12.815 -2.359 33.572 1.00 90.94 86 GLU A C 1
ATOM 718 O O . GLU A 1 86 ? -12.101 -2.161 34.553 1.00 90.94 86 GLU A O 1
ATOM 723 N N . GLU A 1 87 ? -13.879 -1.595 33.308 1.00 91.56 87 GLU A N 1
ATOM 724 C CA . GLU A 1 87 ? -14.247 -0.400 34.067 1.00 91.56 87 GLU A CA 1
ATOM 725 C C . GLU A 1 87 ? -15.755 -0.382 34.349 1.00 91.56 87 GLU A C 1
ATOM 727 O O . GLU A 1 87 ? -16.553 -0.859 33.543 1.00 91.56 87 GLU A O 1
ATOM 732 N N . ILE A 1 88 ? -16.170 0.186 35.483 1.00 91.38 88 ILE A N 1
ATOM 733 C CA . ILE A 1 88 ? -17.592 0.342 35.824 1.00 91.38 88 ILE A CA 1
ATOM 734 C C . ILE A 1 88 ? -18.157 1.580 35.116 1.00 91.38 88 ILE A C 1
ATOM 736 O O . ILE A 1 88 ? -17.614 2.679 35.231 1.00 91.38 88 ILE A O 1
ATOM 740 N N . ASP A 1 89 ? -19.282 1.416 34.421 1.00 92.75 89 ASP A N 1
ATOM 741 C CA . ASP A 1 89 ? -20.096 2.519 33.913 1.00 92.75 89 ASP A CA 1
ATOM 742 C C . ASP A 1 89 ? -20.843 3.170 35.084 1.00 92.75 89 ASP A C 1
ATOM 744 O O . ASP A 1 89 ? -21.878 2.669 35.526 1.00 92.75 89 ASP A O 1
ATOM 748 N N . LEU A 1 90 ? -20.30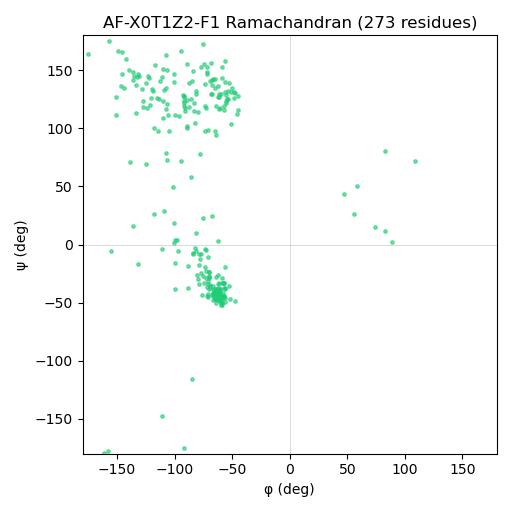9 4.276 35.610 1.00 92.50 90 LEU A N 1
ATOM 749 C CA . LEU A 1 90 ? -20.882 4.955 36.777 1.00 92.50 90 LEU A CA 1
ATOM 750 C C . LEU A 1 90 ? -22.351 5.346 36.568 1.00 92.50 90 LEU A C 1
ATOM 752 O O . LEU A 1 90 ? -23.150 5.170 37.483 1.00 92.50 90 LEU A O 1
ATOM 756 N N . ASP A 1 91 ? -22.730 5.793 35.368 1.00 92.44 91 ASP A N 1
ATOM 757 C CA . ASP A 1 91 ? -24.113 6.182 35.071 1.00 92.44 91 ASP A CA 1
ATOM 758 C C . ASP A 1 91 ? -25.054 4.973 35.187 1.00 92.44 91 ASP A C 1
ATOM 760 O O . ASP A 1 91 ? -26.132 5.060 35.776 1.00 92.44 91 ASP A O 1
ATOM 764 N N . ARG A 1 92 ? -24.634 3.807 34.671 1.00 91.44 92 ARG A N 1
ATOM 765 C CA . ARG A 1 92 ? -25.409 2.560 34.797 1.00 91.44 92 ARG A CA 1
ATOM 766 C C . ARG A 1 92 ? -25.395 1.998 36.210 1.00 91.44 92 ARG A C 1
ATOM 768 O O . ARG A 1 92 ? -26.407 1.463 36.645 1.00 91.44 92 ARG A O 1
ATOM 775 N N . ALA A 1 93 ? -24.280 2.105 36.925 1.00 92.50 93 ALA A N 1
ATOM 776 C CA . ALA A 1 93 ? -24.191 1.654 38.308 1.00 92.50 93 ALA A CA 1
ATOM 777 C C . ALA A 1 93 ? -25.123 2.468 39.221 1.00 92.50 93 ALA A C 1
ATOM 779 O O . ALA A 1 93 ? -25.775 1.906 40.103 1.00 92.50 93 ALA A O 1
ATOM 780 N N . VAL A 1 94 ? -25.233 3.779 38.977 1.00 93.94 94 VAL A N 1
ATOM 781 C CA . VAL A 1 94 ? -26.183 4.661 39.668 1.00 93.94 94 VAL A CA 1
ATOM 782 C C . VAL A 1 94 ? -27.625 4.281 39.333 1.00 93.94 94 VAL A C 1
ATOM 784 O O . VAL A 1 94 ? -28.423 4.118 40.256 1.00 93.94 94 VAL A O 1
ATOM 787 N N . GLU A 1 95 ? -27.955 4.074 38.054 1.00 93.75 95 GLU A N 1
ATOM 788 C CA . GLU A 1 95 ? -29.290 3.614 37.638 1.00 93.75 95 GLU A CA 1
ATOM 789 C C . GLU A 1 95 ? -29.652 2.263 38.269 1.00 93.75 95 GLU A C 1
ATOM 791 O O . GLU A 1 95 ? -30.676 2.160 38.937 1.00 93.75 95 GLU A O 1
ATOM 796 N N . ALA A 1 96 ? -28.772 1.262 38.179 1.00 93.12 96 ALA A N 1
ATOM 797 C CA . ALA A 1 96 ? -28.986 -0.048 38.792 1.00 93.12 96 ALA A CA 1
ATOM 798 C C . ALA A 1 96 ? -29.208 0.063 40.310 1.00 93.12 96 ALA A C 1
ATOM 800 O O . ALA A 1 96 ? -30.049 -0.633 40.882 1.00 93.12 96 ALA A O 1
ATOM 801 N N . ARG A 1 97 ? -28.492 0.971 40.989 1.00 93.44 97 ARG A N 1
ATOM 802 C CA . ARG A 1 97 ? -28.686 1.203 42.425 1.00 93.44 97 ARG A CA 1
ATOM 803 C C . ARG A 1 97 ? -30.006 1.907 42.735 1.00 93.44 97 ARG A C 1
ATOM 805 O O . ARG A 1 97 ? -30.590 1.633 43.786 1.00 93.44 97 ARG A O 1
ATOM 812 N N . SER A 1 98 ? -30.458 2.790 41.849 1.00 94.75 98 SER A N 1
ATOM 813 C CA . SER A 1 98 ? -31.772 3.430 41.920 1.00 94.75 98 SER A CA 1
ATOM 814 C C . SER A 1 98 ? -32.894 2.404 41.747 1.00 94.75 98 SER A C 1
ATOM 816 O O . SER A 1 98 ? -33.794 2.356 42.583 1.00 94.75 98 SER A O 1
ATOM 818 N N . ASP A 1 99 ? -32.789 1.521 40.752 1.00 95.19 99 ASP A N 1
ATOM 819 C CA . ASP A 1 99 ? -33.764 0.457 40.478 1.00 95.19 99 ASP A CA 1
ATOM 820 C C . ASP A 1 99 ? -33.913 -0.493 41.668 1.00 95.19 99 ASP A C 1
ATOM 822 O O . ASP A 1 99 ? -35.028 -0.751 42.121 1.00 95.19 99 ASP A O 1
ATOM 826 N N . ILE A 1 100 ? -32.792 -0.918 42.264 1.00 93.25 100 ILE A N 1
ATOM 827 C CA . ILE A 1 100 ? -32.797 -1.749 43.478 1.00 93.25 100 ILE A CA 1
ATOM 828 C C . ILE A 1 100 ? -33.544 -1.051 44.622 1.00 93.25 100 ILE A C 1
ATOM 830 O O . ILE A 1 100 ? -34.302 -1.692 45.348 1.00 93.25 100 ILE A O 1
ATOM 834 N N . ARG A 1 101 ? -33.345 0.262 44.802 1.00 93.50 101 ARG A N 1
ATOM 835 C CA . ARG A 1 101 ? -34.060 1.033 45.835 1.00 93.50 101 ARG A CA 1
ATOM 836 C C . ARG A 1 101 ? -35.545 1.203 45.518 1.00 93.50 101 ARG A C 1
ATOM 838 O O . ARG A 1 101 ? -36.336 1.304 46.449 1.00 93.50 101 ARG A O 1
ATOM 845 N N . ALA A 1 102 ? -35.908 1.223 44.241 1.00 95.00 102 ALA A N 1
ATOM 846 C CA . ALA A 1 102 ? -37.288 1.276 43.773 1.00 95.00 102 ALA A CA 1
ATOM 847 C C . ALA A 1 102 ? -37.981 -0.104 43.749 1.00 95.00 102 ALA A C 1
ATOM 849 O O . ALA A 1 102 ? -39.163 -0.177 43.422 1.00 95.00 102 ALA A O 1
ATOM 850 N N . GLY A 1 103 ? -37.278 -1.194 44.088 1.00 93.38 103 GLY A N 1
ATOM 851 C CA . GLY A 1 103 ? -37.805 -2.562 44.018 1.00 93.38 103 GLY A CA 1
ATOM 852 C C . GLY A 1 103 ? -37.926 -3.116 42.592 1.00 93.38 103 GLY A C 1
ATOM 853 O O . GLY A 1 103 ? -38.615 -4.111 42.379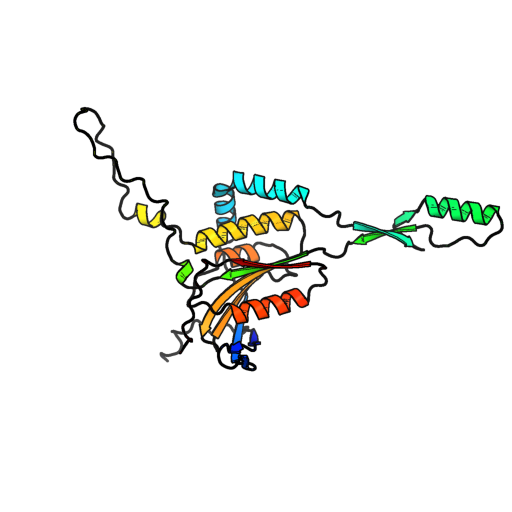 1.00 93.38 103 GLY A O 1
ATOM 854 N N . LEU A 1 104 ? -37.277 -2.475 41.617 1.00 95.62 104 LEU A N 1
ATOM 855 C CA . LEU A 1 104 ? -37.224 -2.908 40.224 1.00 95.62 104 LEU A CA 1
ATOM 856 C C . LEU A 1 104 ? -36.031 -3.844 39.994 1.00 95.62 104 LEU A C 1
ATOM 858 O O . LEU A 1 104 ? -35.029 -3.792 40.710 1.00 95.62 104 LEU A O 1
ATOM 862 N N . ALA A 1 105 ? -36.132 -4.699 38.975 1.00 93.19 105 ALA A N 1
ATOM 863 C CA . ALA A 1 105 ? -35.030 -5.561 38.563 1.00 93.19 105 ALA A CA 1
ATOM 864 C C . ALA A 1 105 ? -33.941 -4.725 37.853 1.00 93.19 105 ALA A C 1
ATOM 866 O O . ALA A 1 105 ? -34.228 -4.153 36.799 1.00 93.19 105 ALA A O 1
ATOM 867 N N . PRO A 1 106 ? -32.710 -4.646 38.393 1.00 91.88 106 PRO A N 1
ATOM 868 C CA . PRO A 1 106 ? -31.636 -3.855 37.800 1.00 91.88 106 PRO A CA 1
ATOM 869 C C . PRO A 1 106 ? -31.008 -4.559 36.589 1.00 91.88 106 PRO A C 1
ATOM 871 O O . PRO A 1 106 ? -30.961 -5.785 36.509 1.00 91.88 106 PRO A O 1
ATOM 874 N N . SER A 1 107 ? -30.454 -3.777 35.662 1.00 90.75 107 SER A N 1
ATOM 875 C CA . SER A 1 107 ? -29.667 -4.301 34.538 1.00 90.75 107 SER A CA 1
ATOM 876 C C . SER A 1 107 ? -28.287 -4.792 34.990 1.00 90.75 107 SER A C 1
ATOM 878 O O . SER A 1 107 ? -27.587 -4.093 35.717 1.00 90.75 107 SER A O 1
ATOM 880 N N . GLU A 1 108 ? -27.837 -5.938 34.474 1.00 90.62 108 GLU A N 1
ATOM 881 C CA . GLU A 1 108 ? -26.477 -6.464 34.705 1.00 90.62 108 GLU A CA 1
ATOM 882 C C . GLU A 1 108 ? -25.401 -5.745 33.873 1.00 90.62 108 GLU A C 1
ATOM 884 O O . GLU A 1 108 ? -24.204 -5.948 34.050 1.00 90.62 108 GLU A O 1
ATOM 889 N N . ARG A 1 109 ? -25.811 -4.881 32.939 1.00 93.81 109 ARG A N 1
ATOM 890 C CA . ARG A 1 109 ? -24.931 -4.225 31.963 1.00 93.81 109 ARG A CA 1
ATOM 891 C C . ARG A 1 109 ? -24.305 -2.948 32.531 1.00 93.81 109 ARG A C 1
ATOM 893 O O . ARG A 1 109 ? -24.522 -1.861 31.993 1.00 93.81 109 ARG A O 1
ATOM 900 N N . VAL A 1 110 ? -23.576 -3.082 33.638 1.00 94.31 110 VAL A N 1
ATOM 901 C CA . VAL A 1 110 ? -23.003 -1.967 34.421 1.00 94.31 110 VAL A CA 1
ATOM 902 C C . VAL A 1 110 ? -21.526 -1.696 34.136 1.00 94.31 110 VAL A C 1
ATOM 904 O O . VAL A 1 110 ? -20.932 -0.829 34.771 1.00 94.31 110 VAL A O 1
ATOM 907 N N . TYR A 1 111 ? -20.926 -2.406 33.185 1.00 94.06 111 TYR A N 1
ATOM 908 C CA . TYR A 1 111 ? -19.517 -2.260 32.838 1.00 94.06 111 TYR A CA 1
ATOM 909 C C . TYR A 1 111 ? -19.326 -1.558 31.488 1.00 94.06 111 TYR A C 1
ATOM 911 O O . TYR A 1 111 ? -20.236 -1.459 30.652 1.00 94.06 111 TYR A O 1
ATOM 919 N N . MET A 1 112 ? -18.105 -1.076 31.278 1.00 93.00 112 MET A N 1
ATOM 920 C CA . MET A 1 112 ? -17.563 -0.606 30.010 1.00 93.00 112 MET A CA 1
ATOM 921 C C . MET A 1 112 ? -16.304 -1.404 29.691 1.00 93.00 112 MET A C 1
ATOM 923 O O . MET A 1 112 ? -15.503 -1.721 30.574 1.00 93.00 112 MET A O 1
ATOM 927 N N . ARG A 1 113 ? -16.103 -1.692 28.408 1.00 89.88 113 ARG A N 1
ATOM 928 C CA . ARG A 1 113 ? -14.907 -2.364 27.906 1.00 89.88 113 ARG A CA 1
ATOM 929 C C . ARG A 1 113 ? -14.239 -1.509 26.840 1.00 89.88 113 ARG A C 1
ATOM 931 O O . ARG A 1 113 ? -14.904 -0.801 26.081 1.00 89.88 113 ARG A O 1
ATOM 938 N N . ARG A 1 114 ? -12.911 -1.559 26.810 1.00 82.94 114 ARG A N 1
ATOM 939 C CA . ARG A 1 114 ? -12.089 -0.953 25.766 1.00 82.94 114 ARG A CA 1
ATOM 940 C C . ARG A 1 114 ? -11.899 -1.982 24.663 1.00 82.94 114 ARG A C 1
ATOM 942 O O . ARG A 1 114 ? -11.062 -2.869 24.785 1.00 82.94 114 ARG A O 1
ATOM 949 N N . ASP A 1 115 ? -12.672 -1.866 23.592 1.00 75.25 115 ASP A N 1
ATOM 950 C CA . ASP A 1 115 ? -12.435 -2.694 22.415 1.00 75.25 115 ASP A CA 1
ATOM 951 C C . ASP A 1 115 ? -11.409 -1.986 21.523 1.00 75.25 115 ASP A C 1
ATOM 953 O O . ASP A 1 115 ? -11.420 -0.759 21.366 1.00 75.25 115 ASP A O 1
ATOM 957 N N . ARG A 1 116 ? -10.475 -2.760 20.951 1.00 63.06 116 ARG A N 1
ATOM 958 C CA . ARG A 1 116 ? -9.581 -2.227 19.917 1.00 63.06 116 ARG A CA 1
ATOM 959 C C . ARG A 1 116 ? -10.468 -1.682 18.807 1.00 63.06 116 ARG A C 1
ATOM 961 O O . ARG A 1 116 ? -11.237 -2.449 18.225 1.00 63.06 116 ARG A O 1
ATOM 968 N N . ALA A 1 117 ? -10.368 -0.383 18.534 1.00 64.00 117 ALA A N 1
ATOM 969 C CA . ALA A 1 117 ? -11.137 0.217 17.458 1.00 64.00 117 ALA A CA 1
ATOM 970 C C . ALA A 1 117 ? -10.831 -0.537 16.156 1.00 64.00 117 ALA A C 1
ATOM 972 O O . ALA A 1 117 ? -9.683 -0.929 15.903 1.00 64.00 117 ALA A O 1
ATOM 973 N N . ARG A 1 118 ? -11.860 -0.765 15.331 1.00 63.28 118 ARG A N 1
ATOM 974 C CA . ARG A 1 118 ? -11.649 -1.269 13.968 1.00 63.28 118 ARG A CA 1
ATOM 975 C C . ARG A 1 118 ? -10.647 -0.352 13.270 1.00 63.28 118 ARG A C 1
ATOM 977 O O . ARG A 1 118 ? -10.730 0.866 13.415 1.00 63.28 118 ARG A O 1
ATOM 984 N N . ARG A 1 119 ? -9.718 -0.924 12.496 1.00 68.81 119 ARG A N 1
ATOM 985 C CA . ARG A 1 119 ? -8.792 -0.114 11.694 1.00 68.81 119 ARG A CA 1
ATOM 986 C C . ARG A 1 119 ? -9.603 0.818 10.798 1.00 68.81 119 ARG A C 1
ATOM 988 O O . ARG A 1 119 ? -10.426 0.364 10.001 1.00 68.81 119 ARG A O 1
ATOM 995 N N . GLU A 1 120 ? -9.383 2.119 10.924 1.00 74.62 120 GLU A N 1
ATOM 996 C CA . GLU A 1 120 ? -10.139 3.077 10.125 1.00 74.62 120 GLU A CA 1
ATOM 997 C C . GLU A 1 120 ? -9.667 3.104 8.671 1.00 74.62 120 GLU A C 1
ATOM 999 O O . GLU A 1 120 ? -10.494 3.285 7.772 1.00 74.62 120 GLU A O 1
ATOM 1004 N N . VAL A 1 121 ? -8.366 2.887 8.443 1.00 84.25 121 VAL A N 1
ATOM 1005 C CA . VAL A 1 121 ? -7.720 2.993 7.132 1.00 84.25 121 VAL A CA 1
ATOM 1006 C C . VAL A 1 121 ? -6.803 1.794 6.860 1.00 84.25 121 VAL A C 1
ATOM 1008 O O . VAL A 1 121 ? -6.043 1.357 7.724 1.00 84.25 121 VAL A O 1
ATOM 1011 N N . ALA A 1 122 ? -6.867 1.282 5.629 1.00 90.19 122 ALA A N 1
ATOM 1012 C CA . ALA A 1 122 ? -5.841 0.438 5.022 1.00 90.19 122 ALA A CA 1
ATOM 1013 C C . ALA A 1 122 ? -5.312 1.116 3.750 1.00 90.19 122 ALA A C 1
ATOM 1015 O O . ALA A 1 122 ? -6.099 1.465 2.866 1.00 90.19 122 ALA A O 1
ATOM 1016 N N . ALA A 1 123 ? -3.997 1.298 3.648 1.00 91.94 123 ALA A N 1
ATOM 1017 C CA . ALA A 1 123 ? -3.350 1.961 2.518 1.00 91.94 123 ALA A CA 1
ATOM 1018 C C . ALA A 1 123 ? -2.519 0.981 1.673 1.00 91.94 123 ALA A C 1
ATOM 1020 O O . ALA A 1 123 ? -1.870 0.086 2.197 1.00 91.94 123 ALA A O 1
ATOM 1021 N N . ALA A 1 124 ? -2.472 1.145 0.358 1.00 95.31 124 ALA A N 1
ATOM 1022 C CA . ALA A 1 124 ? -1.535 0.417 -0.494 1.00 95.31 124 ALA A CA 1
ATOM 1023 C C . ALA A 1 124 ? -0.753 1.399 -1.358 1.00 95.31 124 ALA A C 1
ATOM 1025 O O . ALA A 1 124 ? -1.353 2.158 -2.115 1.00 95.31 124 ALA A O 1
ATOM 1026 N N . PHE A 1 125 ? 0.573 1.361 -1.261 1.00 94.44 125 PHE A N 1
ATOM 1027 C CA . PHE A 1 125 ? 1.455 2.058 -2.191 1.00 94.44 125 PHE A CA 1
ATOM 1028 C C . PHE A 1 125 ? 1.755 1.138 -3.360 1.00 94.44 125 PHE A C 1
ATOM 1030 O O . PHE A 1 125 ? 2.237 0.023 -3.155 1.00 94.44 125 PHE A O 1
ATOM 1037 N N . LEU A 1 126 ? 1.470 1.615 -4.564 1.00 93.81 126 LEU A N 1
ATOM 1038 C CA . LEU A 1 126 ? 1.756 0.925 -5.809 1.00 93.81 126 LEU A CA 1
ATOM 1039 C C . LEU A 1 126 ? 2.738 1.776 -6.616 1.00 93.81 126 LEU A C 1
ATOM 1041 O O . LEU A 1 126 ? 2.353 2.775 -7.220 1.00 93.81 126 LEU A O 1
ATOM 1045 N N . VAL A 1 127 ? 4.014 1.403 -6.564 1.00 90.81 127 VAL A N 1
ATOM 1046 C CA . VAL A 1 127 ? 5.119 2.132 -7.195 1.00 90.81 127 VAL A CA 1
ATOM 1047 C C . VAL A 1 127 ? 5.362 1.596 -8.598 1.00 90.81 127 VAL A C 1
ATOM 1049 O O . VAL A 1 127 ? 5.531 0.392 -8.794 1.00 90.81 127 VAL A O 1
ATOM 1052 N N . ASP A 1 128 ? 5.393 2.495 -9.566 1.00 88.12 128 ASP A N 1
ATOM 1053 C CA . ASP A 1 128 ? 5.755 2.199 -10.940 1.00 88.12 128 ASP A CA 1
ATOM 1054 C C . ASP A 1 128 ? 7.262 1.967 -11.038 1.00 88.12 128 ASP A C 1
ATOM 1056 O O . ASP A 1 128 ? 8.075 2.829 -10.705 1.00 88.12 128 ASP A O 1
ATOM 1060 N N . LEU A 1 129 ? 7.636 0.765 -11.459 1.00 85.12 129 LEU A N 1
ATOM 1061 C CA . LEU A 1 129 ? 9.018 0.368 -11.680 1.00 85.12 129 LEU A CA 1
ATOM 1062 C C . LEU A 1 129 ? 9.302 0.225 -13.177 1.00 85.12 129 LEU A C 1
ATOM 1064 O O . LEU A 1 129 ? 10.138 -0.586 -13.552 1.00 85.12 129 LEU A O 1
ATOM 1068 N N . SER A 1 130 ? 8.616 0.957 -14.049 1.00 75.94 130 SER A N 1
ATOM 1069 C CA . SER A 1 130 ? 8.895 0.970 -15.489 1.00 75.94 130 SER A CA 1
ATOM 1070 C C . SER A 1 130 ? 10.153 1.774 -15.867 1.00 75.94 130 SER A C 1
ATOM 1072 O O . SER A 1 130 ? 10.819 2.405 -15.038 1.00 75.94 130 SER A O 1
ATOM 1074 N N . ALA A 1 131 ? 10.534 1.686 -17.141 1.00 64.06 131 ALA A N 1
ATOM 1075 C CA . ALA A 1 131 ? 11.780 2.196 -17.696 1.00 64.06 131 ALA A CA 1
ATOM 1076 C C . ALA A 1 131 ? 11.834 3.725 -17.751 1.00 64.06 131 ALA A C 1
ATOM 1078 O O . ALA A 1 131 ? 12.930 4.270 -17.649 1.00 64.06 131 ALA A O 1
ATOM 1079 N N . SER A 1 132 ? 10.695 4.412 -17.861 1.00 57.75 132 SER A N 1
ATOM 1080 C CA . SER A 1 132 ? 10.614 5.882 -17.858 1.00 57.75 132 SER A CA 1
ATOM 1081 C C . SER A 1 132 ? 11.117 6.482 -16.537 1.00 57.75 132 SER A C 1
ATOM 1083 O O . SER A 1 132 ? 11.758 7.529 -16.511 1.00 57.75 132 SER A O 1
ATOM 1085 N N . VAL A 1 133 ? 11.040 5.711 -15.449 1.00 56.03 133 VAL A N 1
ATOM 1086 C CA . VAL A 1 133 ? 11.577 6.070 -14.130 1.00 56.03 133 VAL A CA 1
ATOM 1087 C C . VAL A 1 133 ? 13.127 6.011 -14.077 1.00 56.03 133 VAL A C 1
ATOM 1089 O O . VAL A 1 133 ? 13.749 6.357 -13.064 1.00 56.03 133 VAL A O 1
ATOM 1092 N N . ARG A 1 134 ? 13.797 5.568 -15.159 1.00 56.31 134 ARG A N 1
ATOM 1093 C CA . ARG A 1 134 ? 15.267 5.649 -15.323 1.00 56.31 134 ARG A CA 1
ATOM 1094 C C . ARG A 1 134 ? 15.748 7.028 -15.735 1.00 56.31 134 ARG A C 1
ATOM 1096 O O . ARG A 1 134 ? 16.950 7.267 -15.612 1.00 56.31 134 ARG A O 1
ATOM 1103 N N . GLU A 1 135 ? 14.863 7.882 -16.237 1.00 52.22 135 GLU A N 1
ATOM 1104 C CA . GLU A 1 135 ? 15.262 9.203 -16.697 1.00 52.22 135 GLU A CA 1
ATOM 1105 C C . GLU A 1 135 ? 15.841 10.017 -15.523 1.00 52.22 135 GLU A C 1
ATOM 1107 O O . GLU A 1 135 ? 15.352 9.929 -14.387 1.00 52.22 135 GLU A O 1
ATOM 1112 N N . PRO A 1 136 ? 16.954 10.737 -15.742 1.00 53.88 136 PRO A N 1
ATOM 1113 C CA . PRO A 1 136 ? 17.469 11.673 -14.759 1.00 53.88 136 PRO A CA 1
ATOM 1114 C C . PRO A 1 136 ? 16.482 12.832 -14.610 1.00 53.88 136 PRO A C 1
ATOM 1116 O O . PRO A 1 136 ? 15.872 13.271 -15.583 1.00 53.88 136 PRO A O 1
ATOM 1119 N N . VAL A 1 137 ? 16.315 13.314 -13.384 1.00 53.59 137 VAL A N 1
ATOM 1120 C CA . VAL A 1 137 ? 15.406 14.427 -13.086 1.00 53.59 137 VAL A CA 1
ATOM 1121 C C . VAL A 1 137 ? 15.889 15.671 -13.843 1.00 53.59 137 VAL A C 1
ATOM 1123 O O . VAL A 1 137 ? 17.072 15.998 -13.720 1.00 53.59 137 VAL A O 1
ATOM 1126 N N . PRO A 1 138 ? 15.029 16.349 -14.631 1.00 50.47 138 PRO A N 1
ATOM 1127 C CA . PRO A 1 138 ? 15.414 17.591 -15.285 1.00 50.47 138 PRO A CA 1
ATOM 1128 C C . PRO A 1 138 ? 15.769 18.625 -14.216 1.00 50.47 138 PRO A C 1
ATOM 1130 O O . PRO A 1 138 ? 15.022 18.817 -13.252 1.00 50.47 138 PRO A O 1
ATOM 1133 N N . GLU A 1 139 ? 16.932 19.254 -14.365 1.00 54.66 139 GLU A N 1
ATOM 1134 C CA . GLU A 1 139 ? 17.315 20.391 -13.534 1.00 54.66 139 GLU A CA 1
ATOM 1135 C C . GLU A 1 139 ? 16.263 21.501 -13.711 1.00 54.66 139 GLU A C 1
ATOM 1137 O O . GLU A 1 139 ? 15.716 21.649 -14.811 1.00 54.66 139 GLU A O 1
ATOM 1142 N N . PRO A 1 140 ? 15.913 22.256 -12.652 1.00 49.81 140 PRO A N 1
ATOM 1143 C CA . PRO A 1 140 ? 15.176 23.497 -12.849 1.00 49.81 140 PRO A CA 1
ATOM 1144 C C . PRO A 1 140 ? 15.983 24.339 -13.837 1.00 49.81 140 PRO A C 1
ATOM 1146 O O . PRO A 1 140 ? 17.174 24.517 -13.615 1.00 49.81 140 PRO A O 1
ATOM 1149 N N . GLU A 1 141 ? 15.358 24.765 -14.939 1.00 50.66 141 GLU A N 1
ATOM 1150 C CA . GLU A 1 141 ? 16.023 25.531 -15.996 1.00 50.66 141 GLU A CA 1
ATOM 1151 C C . GLU A 1 141 ? 16.866 26.642 -15.363 1.00 50.66 141 GLU A C 1
ATOM 1153 O O . GLU A 1 141 ? 16.319 27.557 -14.742 1.00 50.66 141 GLU A O 1
ATOM 1158 N N . ASP A 1 142 ? 18.193 26.528 -15.474 1.00 50.94 142 ASP A N 1
ATOM 1159 C CA . ASP A 1 142 ? 19.088 27.615 -15.112 1.00 50.94 142 ASP A CA 1
ATOM 1160 C C . ASP A 1 142 ? 18.639 28.836 -15.917 1.00 50.94 142 ASP A C 1
ATOM 1162 O O . ASP A 1 142 ? 18.545 28.781 -17.150 1.00 50.94 142 ASP A O 1
ATOM 1166 N N . GLU A 1 143 ? 18.323 29.937 -15.227 1.00 47.09 143 GLU A N 1
ATOM 1167 C CA . GLU A 1 143 ? 18.152 31.225 -15.893 1.00 47.09 143 GLU A CA 1
ATOM 1168 C C . GLU A 1 143 ? 19.353 31.423 -16.829 1.00 47.09 143 GLU A C 1
ATOM 1170 O O . GLU A 1 143 ? 20.491 31.226 -16.389 1.00 47.09 143 GLU A O 1
ATOM 1175 N N . PRO A 1 144 ? 19.142 31.774 -18.113 1.00 44.53 144 PRO A N 1
ATOM 1176 C CA . PRO A 1 144 ? 20.240 31.884 -19.059 1.00 44.53 144 PRO A CA 1
ATOM 1177 C C . PRO A 1 144 ? 21.301 32.819 -18.483 1.00 44.53 144 PRO A C 1
ATOM 1179 O O . PRO A 1 144 ? 20.981 33.947 -18.093 1.00 44.53 144 PRO A O 1
ATOM 1182 N N . GLU A 1 145 ? 22.545 32.327 -18.407 1.00 51.38 145 GLU A N 1
ATOM 1183 C CA . GLU A 1 145 ? 23.694 33.092 -17.929 1.00 51.38 145 GLU A CA 1
ATOM 1184 C C . GLU A 1 145 ? 23.654 34.479 -18.576 1.00 51.38 145 GLU A C 1
ATOM 1186 O O . GLU A 1 145 ? 23.727 34.617 -19.802 1.00 51.38 145 GLU A O 1
ATOM 1191 N N . LYS A 1 146 ? 23.485 35.521 -17.750 1.00 44.28 146 LYS A N 1
ATOM 1192 C CA . LYS A 1 146 ? 23.597 36.898 -18.230 1.00 44.28 146 LYS A CA 1
ATOM 1193 C C . LYS A 1 146 ? 24.950 37.026 -18.932 1.00 44.28 146 LYS A C 1
ATOM 1195 O O . LYS A 1 146 ? 25.948 36.597 -18.345 1.00 44.28 146 LYS A O 1
ATOM 1200 N N . PRO A 1 147 ? 25.007 37.603 -20.147 1.00 42.06 147 PRO A N 1
ATOM 1201 C CA . PRO A 1 147 ? 26.277 37.860 -20.801 1.00 42.06 147 PRO A CA 1
ATOM 1202 C C . PRO A 1 147 ? 27.187 38.594 -19.822 1.00 42.06 147 PRO A C 1
ATOM 1204 O O . PRO A 1 147 ? 26.757 39.537 -19.157 1.00 42.06 147 PRO A O 1
ATOM 1207 N N . LEU A 1 148 ? 28.418 38.108 -19.684 1.00 53.22 148 LEU A N 1
ATOM 1208 C CA . LEU A 1 148 ? 29.447 38.784 -18.911 1.00 53.22 148 LEU A CA 1
ATOM 1209 C C . LEU A 1 148 ? 29.740 40.112 -19.609 1.00 53.22 148 LEU A C 1
ATOM 1211 O O . LEU A 1 148 ? 30.529 40.164 -20.553 1.00 53.22 148 LEU A O 1
ATOM 1215 N N . ASP A 1 149 ? 29.070 41.170 -19.163 1.00 47.91 149 ASP A N 1
ATOM 1216 C CA . ASP A 1 149 ? 29.460 42.529 -19.492 1.00 47.91 149 ASP A CA 1
ATOM 1217 C C . ASP A 1 149 ? 30.886 42.733 -18.972 1.00 47.91 149 ASP A C 1
ATOM 1219 O O . ASP A 1 149 ? 31.223 42.358 -17.843 1.00 47.91 149 ASP A O 1
ATOM 1223 N N . GLY A 1 150 ? 31.737 43.227 -19.868 1.00 50.41 150 GLY A N 1
ATOM 1224 C CA . GLY A 1 150 ? 33.172 43.321 -19.678 1.00 50.41 150 GLY A CA 1
ATOM 1225 C C . GLY A 1 150 ? 33.582 44.108 -18.437 1.00 50.41 150 GLY A C 1
ATOM 1226 O O . GLY A 1 150 ? 32.872 44.982 -17.945 1.00 50.41 150 GLY A O 1
ATOM 1227 N N . ASP A 1 151 ? 34.807 43.801 -18.022 1.00 49.19 151 ASP A N 1
ATOM 1228 C CA . ASP A 1 151 ? 35.661 44.629 -17.178 1.00 49.19 151 ASP A CA 1
ATOM 1229 C C . ASP A 1 151 ? 35.391 44.538 -15.668 1.00 49.19 151 ASP A C 1
ATOM 1231 O O . ASP A 1 151 ? 34.839 45.430 -15.031 1.00 49.19 151 ASP A O 1
ATOM 1235 N N . SER A 1 152 ? 35.924 43.482 -15.047 1.00 42.16 152 SER A N 1
ATOM 1236 C CA . SER A 1 152 ? 36.534 43.636 -13.724 1.00 42.16 152 SER A CA 1
ATOM 1237 C C . SER A 1 152 ? 37.649 42.616 -13.526 1.00 42.16 152 SER A C 1
ATOM 1239 O O . SER A 1 152 ? 37.423 41.411 -13.394 1.00 42.16 152 SER A O 1
ATOM 1241 N N . GLU A 1 153 ? 38.871 43.136 -13.480 1.00 47.72 153 GLU A N 1
ATOM 1242 C CA . GLU A 1 153 ? 40.049 42.464 -12.950 1.00 47.72 153 GLU A CA 1
ATOM 1243 C C . GLU A 1 153 ? 39.752 41.892 -11.552 1.00 47.72 153 GLU A C 1
ATOM 1245 O O . GLU A 1 153 ? 39.167 42.566 -10.701 1.00 47.72 153 GLU A O 1
ATOM 1250 N N . GLY A 1 154 ? 40.169 40.645 -11.311 1.00 48.16 154 GLY A N 1
ATOM 1251 C CA . GLY A 1 154 ? 40.190 40.043 -9.975 1.00 48.16 154 GLY A CA 1
ATOM 1252 C C . GLY A 1 154 ? 39.148 38.951 -9.712 1.00 48.16 154 GLY A C 1
ATOM 1253 O O . GLY A 1 154 ? 38.260 39.122 -8.881 1.00 48.16 154 GLY A O 1
ATOM 1254 N N . ARG A 1 155 ? 39.324 37.762 -10.308 1.00 44.31 155 ARG A N 1
ATOM 1255 C CA . ARG A 1 155 ? 38.839 36.504 -9.707 1.00 44.31 155 ARG A CA 1
ATOM 1256 C C . ARG A 1 155 ? 39.967 35.461 -9.656 1.00 44.31 155 ARG A C 1
ATOM 1258 O O . ARG A 1 155 ? 40.680 35.318 -10.648 1.00 44.31 155 ARG A O 1
ATOM 1265 N N . PRO A 1 156 ? 40.176 34.754 -8.526 1.00 34.44 156 PRO A N 1
ATOM 1266 C CA . PRO A 1 156 ? 41.260 33.784 -8.393 1.00 34.44 156 PRO A CA 1
ATOM 1267 C C . PRO A 1 156 ? 41.028 32.541 -9.262 1.00 34.44 156 PRO A C 1
ATOM 1269 O O . PRO A 1 156 ? 39.925 32.010 -9.329 1.00 34.44 156 PRO A O 1
ATOM 1272 N N . PHE A 1 157 ? 42.115 32.052 -9.853 1.00 41.97 157 PHE A N 1
ATOM 1273 C CA . PHE A 1 157 ? 42.246 30.957 -10.827 1.00 41.97 157 PHE A CA 1
ATOM 1274 C C . PHE A 1 157 ? 41.816 29.544 -10.347 1.00 41.97 157 PHE A C 1
ATOM 1276 O O . PHE A 1 157 ? 41.909 28.580 -11.102 1.00 41.97 157 PHE A O 1
ATOM 1283 N N . TRP A 1 158 ? 41.304 29.388 -9.123 1.00 39.94 158 TRP A N 1
ATOM 1284 C CA . TRP A 1 158 ? 40.825 28.100 -8.597 1.00 39.94 158 TRP A CA 1
ATOM 1285 C C . TRP A 1 158 ? 39.316 27.949 -8.811 1.00 39.94 158 TRP A C 1
ATOM 1287 O O . TRP A 1 158 ? 38.523 28.040 -7.881 1.00 39.94 158 TRP A O 1
ATOM 1297 N N . GLY A 1 159 ? 38.924 27.735 -10.064 1.00 43.47 159 GLY A N 1
ATOM 1298 C CA . GLY A 1 159 ? 37.560 27.391 -10.460 1.00 43.47 159 GLY A CA 1
ATOM 1299 C C . GLY A 1 159 ? 37.580 26.107 -11.273 1.00 43.47 159 GLY A C 1
ATOM 1300 O O . GLY A 1 159 ? 37.403 26.141 -12.488 1.00 43.47 159 GLY A O 1
ATOM 1301 N N . GLY A 1 160 ? 37.878 24.979 -10.624 1.00 41.22 160 GLY A N 1
ATOM 1302 C CA . GLY A 1 160 ? 37.736 23.677 -11.264 1.00 41.22 160 GLY A CA 1
ATOM 1303 C C . GLY A 1 160 ? 36.294 23.525 -11.734 1.00 41.22 160 GLY A C 1
ATOM 1304 O O . GLY A 1 160 ? 35.378 23.526 -10.914 1.00 41.22 160 GLY A O 1
ATOM 1305 N N . ARG A 1 161 ? 36.076 23.421 -13.050 1.00 47.34 161 ARG A N 1
ATOM 1306 C CA . ARG A 1 161 ? 34.805 22.895 -13.560 1.00 47.34 161 ARG A CA 1
ATOM 1307 C C . ARG A 1 161 ? 34.639 21.518 -12.902 1.00 47.34 161 ARG A C 1
ATOM 1309 O O . ARG A 1 161 ? 35.605 20.753 -12.979 1.00 47.34 161 ARG A O 1
ATOM 1316 N N . PRO A 1 162 ? 33.491 21.203 -12.269 1.00 45.00 162 PRO A N 1
ATOM 1317 C CA . PRO A 1 162 ? 33.246 19.859 -11.753 1.00 45.00 162 PRO A CA 1
ATOM 1318 C C . PRO A 1 162 ? 33.580 18.873 -12.865 1.00 45.00 162 PRO A C 1
ATOM 1320 O O . PRO A 1 162 ? 33.204 19.118 -14.024 1.00 45.00 162 PRO A O 1
ATOM 1323 N N . SER A 1 163 ? 34.368 17.842 -12.554 1.00 48.31 163 SER A N 1
ATOM 1324 C CA . SER A 1 163 ? 34.808 16.913 -13.586 1.00 48.31 163 SER A CA 1
ATOM 1325 C C . SER A 1 163 ? 33.572 16.294 -14.249 1.00 48.31 163 SER A C 1
ATOM 1327 O O . SER A 1 163 ? 32.509 16.185 -13.637 1.00 48.31 163 SER A O 1
ATOM 1329 N N . LEU A 1 164 ? 33.677 15.877 -15.513 1.00 49.03 164 LEU A N 1
ATOM 1330 C CA . LEU A 1 164 ? 32.588 15.139 -16.169 1.00 49.03 164 LEU A CA 1
ATOM 1331 C C . LEU A 1 164 ? 32.194 13.870 -15.381 1.00 49.03 164 LEU A C 1
ATOM 1333 O O . LEU A 1 164 ? 31.082 13.393 -15.556 1.00 49.03 164 LEU A O 1
ATOM 1337 N N . MET A 1 165 ? 33.069 13.374 -14.493 1.00 40.72 165 MET A N 1
ATOM 1338 C CA . MET A 1 165 ? 32.784 12.279 -13.562 1.00 40.72 165 MET A CA 1
ATOM 1339 C C . MET A 1 165 ? 31.990 12.716 -12.317 1.00 40.72 165 MET A C 1
ATOM 1341 O O . MET A 1 165 ? 31.195 11.922 -11.830 1.00 40.72 165 MET A O 1
ATOM 1345 N N . ASP A 1 166 ? 32.126 13.962 -11.841 1.00 40.34 166 ASP A N 1
ATOM 1346 C CA . ASP A 1 166 ? 31.337 14.483 -10.706 1.00 40.34 166 ASP A CA 1
ATOM 1347 C C . ASP A 1 166 ? 29.875 14.756 -11.102 1.00 40.34 166 ASP A C 1
ATOM 1349 O O . ASP A 1 166 ? 28.964 14.615 -10.292 1.00 40.34 166 ASP A O 1
ATOM 1353 N N . ARG A 1 167 ? 29.624 15.087 -12.378 1.00 43.28 167 ARG A N 1
ATOM 1354 C CA . ARG A 1 167 ? 28.261 15.334 -12.893 1.00 43.28 167 ARG A CA 1
ATOM 1355 C C . ARG A 1 167 ? 27.400 14.070 -12.983 1.00 43.28 167 ARG A C 1
ATOM 1357 O O . ARG A 1 167 ? 26.174 14.167 -12.961 1.00 43.28 167 ARG A O 1
ATOM 1364 N N . ASP A 1 168 ? 28.018 12.892 -13.079 1.00 40.88 168 ASP A N 1
ATOM 1365 C CA . ASP A 1 168 ? 27.293 11.616 -13.125 1.00 40.88 168 ASP A CA 1
ATOM 1366 C C . ASP A 1 168 ? 26.783 11.181 -11.736 1.00 40.88 168 ASP A C 1
ATOM 1368 O O . ASP A 1 168 ? 25.772 10.481 -11.655 1.00 40.88 168 ASP A O 1
ATOM 1372 N N . GLU A 1 169 ? 27.404 11.639 -10.637 1.00 43.16 169 GLU A N 1
ATOM 1373 C CA . GLU A 1 169 ? 26.875 11.446 -9.272 1.00 43.16 169 GLU A CA 1
ATOM 1374 C C . GLU A 1 169 ? 25.650 12.334 -8.982 1.00 43.16 169 GLU A C 1
ATOM 1376 O O . GLU A 1 169 ? 24.813 11.998 -8.138 1.00 43.16 169 GLU A O 1
ATOM 1381 N N . GLU A 1 170 ? 25.501 13.438 -9.717 1.00 47.25 170 GLU A N 1
ATOM 1382 C CA . GLU A 1 170 ? 24.471 14.459 -9.496 1.00 47.25 170 GLU A CA 1
ATOM 1383 C C . GLU A 1 170 ? 23.149 14.163 -10.234 1.00 47.25 170 GLU A C 1
ATOM 1385 O O . GLU A 1 170 ? 22.076 14.622 -9.829 1.00 47.25 170 GLU A O 1
ATOM 1390 N N . ARG A 1 171 ? 23.170 13.292 -11.253 1.00 51.56 171 ARG A N 1
ATOM 1391 C CA . ARG A 1 171 ? 21.966 12.867 -11.988 1.00 51.56 171 ARG A CA 1
ATOM 1392 C C . ARG A 1 171 ? 21.160 11.825 -11.214 1.00 51.56 171 ARG A C 1
ATOM 1394 O O . ARG A 1 171 ? 21.170 10.627 -11.507 1.00 51.56 171 ARG A O 1
ATOM 1401 N N . ARG A 1 172 ? 20.405 12.295 -10.218 1.00 65.38 172 ARG A N 1
ATOM 1402 C CA . ARG A 1 172 ? 19.458 11.460 -9.464 1.00 65.38 172 ARG A CA 1
ATOM 1403 C C . ARG A 1 172 ? 18.390 10.916 -10.411 1.00 65.38 172 ARG A C 1
ATOM 1405 O O . ARG A 1 172 ? 17.723 11.672 -11.119 1.00 65.38 172 ARG A O 1
ATOM 1412 N N . ARG A 1 173 ? 18.202 9.598 -10.403 1.00 73.25 173 ARG A N 1
ATOM 1413 C CA . ARG A 1 173 ? 17.114 8.958 -11.153 1.00 73.25 173 ARG A CA 1
ATOM 1414 C C . ARG A 1 173 ? 15.789 9.266 -10.474 1.00 73.25 173 ARG A C 1
ATOM 1416 O O . ARG A 1 173 ? 15.722 9.287 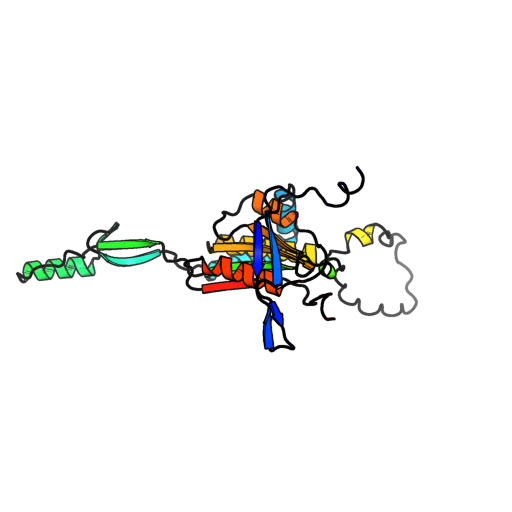-9.241 1.00 73.25 173 ARG A O 1
ATOM 1423 N N . VAL A 1 174 ? 14.720 9.403 -11.256 1.00 75.19 174 VAL A N 1
ATOM 1424 C CA . VAL A 1 174 ? 13.357 9.555 -10.716 1.00 75.19 174 VAL A CA 1
ATOM 1425 C C . VAL A 1 174 ? 13.037 8.432 -9.716 1.00 75.19 174 VAL A C 1
ATOM 1427 O O . VAL A 1 174 ? 12.438 8.691 -8.674 1.00 75.19 174 VAL A O 1
ATOM 1430 N N . LEU A 1 175 ? 13.534 7.209 -9.948 1.00 77.94 175 LEU A N 1
ATOM 1431 C CA . LEU A 1 175 ? 13.335 6.072 -9.037 1.00 77.94 175 LEU A CA 1
ATOM 1432 C C . LEU A 1 175 ? 13.908 6.320 -7.638 1.00 77.94 175 LEU A C 1
ATOM 1434 O O . LEU A 1 175 ? 13.310 5.920 -6.640 1.00 77.94 175 LEU A O 1
ATOM 1438 N N . ASP A 1 176 ? 15.073 6.958 -7.557 1.00 82.06 176 ASP A N 1
ATOM 1439 C CA . ASP A 1 176 ? 15.736 7.220 -6.282 1.00 82.06 176 ASP A CA 1
ATOM 1440 C C . ASP A 1 176 ? 14.931 8.256 -5.477 1.00 82.06 176 ASP A C 1
ATOM 1442 O O . ASP A 1 176 ? 14.730 8.087 -4.272 1.00 82.06 176 ASP A O 1
ATOM 1446 N N . ILE A 1 177 ? 14.342 9.249 -6.157 1.00 82.50 177 ILE A N 1
ATOM 1447 C CA . ILE A 1 177 ? 13.396 10.194 -5.545 1.00 82.50 177 ILE A CA 1
ATOM 1448 C C . ILE A 1 177 ? 12.104 9.492 -5.108 1.00 82.50 177 ILE A C 1
ATOM 1450 O O . ILE A 1 177 ? 11.633 9.726 -3.994 1.00 82.50 177 ILE A O 1
ATOM 1454 N N . GLN A 1 178 ? 11.539 8.603 -5.929 1.00 83.56 178 GLN A N 1
ATOM 1455 C CA . GLN A 1 178 ? 10.325 7.859 -5.573 1.00 83.56 178 GLN A CA 1
ATOM 1456 C C . GLN A 1 178 ? 10.538 6.964 -4.345 1.00 83.56 178 GLN A C 1
ATOM 1458 O O . GLN A 1 178 ? 9.701 6.950 -3.441 1.00 83.56 178 GLN A O 1
ATOM 1463 N N . LYS A 1 179 ? 11.675 6.260 -4.267 1.00 88.56 179 LYS A N 1
ATOM 1464 C CA . LYS A 1 179 ? 12.053 5.462 -3.090 1.00 88.56 179 LYS A CA 1
ATOM 1465 C C . LYS A 1 179 ? 12.192 6.321 -1.842 1.00 88.56 179 LYS A C 1
ATOM 1467 O O . LYS A 1 179 ? 11.765 5.904 -0.767 1.00 88.56 179 LYS A O 1
ATOM 1472 N N . GLU A 1 180 ? 12.787 7.504 -1.969 1.00 88.62 180 GLU A N 1
ATOM 1473 C CA . GLU A 1 180 ? 12.913 8.454 -0.863 1.00 88.62 180 GLU A CA 1
ATOM 1474 C C . GLU A 1 180 ? 11.552 8.951 -0.395 1.00 88.62 180 GLU A C 1
ATOM 1476 O O . GLU A 1 180 ? 11.249 8.841 0.791 1.00 88.62 180 GLU A O 1
ATOM 1481 N N . ALA A 1 181 ? 1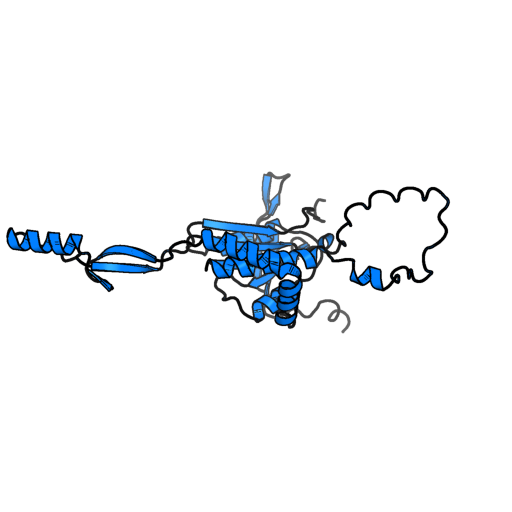0.697 9.411 -1.309 1.00 86.69 181 ALA A N 1
ATOM 1482 C CA . ALA A 1 181 ? 9.337 9.835 -0.991 1.00 86.69 181 ALA A CA 1
ATOM 1483 C C . ALA A 1 181 ? 8.538 8.711 -0.310 1.00 86.69 181 ALA A C 1
ATOM 1485 O O . ALA A 1 181 ? 7.900 8.938 0.721 1.00 86.69 181 ALA A O 1
ATOM 1486 N N . LEU A 1 182 ? 8.640 7.480 -0.822 1.00 90.00 182 LEU A N 1
ATOM 1487 C CA . LEU A 1 182 ? 8.047 6.302 -0.197 1.00 90.00 182 LEU A CA 1
ATOM 1488 C C . LEU A 1 182 ? 8.595 6.085 1.221 1.00 90.00 182 LEU A C 1
ATOM 1490 O O . LEU A 1 182 ? 7.816 5.885 2.149 1.00 90.00 182 LEU A O 1
ATOM 1494 N N . ALA A 1 183 ? 9.911 6.166 1.422 1.00 90.00 183 ALA A N 1
ATOM 1495 C CA . ALA A 1 183 ? 10.534 5.999 2.735 1.00 90.00 183 ALA A CA 1
ATOM 1496 C C . ALA A 1 183 ? 10.073 7.059 3.751 1.00 90.00 183 ALA A C 1
ATOM 1498 O O . ALA A 1 183 ? 9.868 6.741 4.927 1.00 90.00 183 ALA A O 1
ATOM 1499 N N . LEU A 1 184 ? 9.882 8.305 3.308 1.00 87.88 184 LEU A N 1
ATOM 1500 C CA . LEU A 1 184 ? 9.317 9.379 4.127 1.00 87.88 184 LEU A CA 1
ATOM 1501 C C . LEU A 1 184 ? 7.873 9.059 4.540 1.00 87.88 184 LEU A C 1
ATOM 1503 O O . LEU A 1 184 ? 7.531 9.160 5.719 1.00 87.88 184 LEU A O 1
ATOM 1507 N N . MET A 1 185 ? 7.047 8.620 3.587 1.00 85.00 185 MET A N 1
ATOM 1508 C CA . MET A 1 185 ? 5.644 8.277 3.830 1.00 85.00 185 MET A CA 1
ATOM 1509 C C . MET A 1 185 ? 5.477 7.059 4.736 1.00 85.00 185 MET A C 1
ATOM 1511 O O . MET A 1 185 ? 4.652 7.083 5.647 1.00 85.00 185 MET A O 1
ATOM 1515 N N . VAL A 1 186 ? 6.291 6.020 4.549 1.00 87.94 186 VAL A N 1
ATOM 1516 C CA . VAL A 1 186 ? 6.292 4.822 5.401 1.00 87.94 186 VAL A CA 1
ATOM 1517 C C . VAL A 1 186 ? 6.606 5.191 6.848 1.00 87.94 186 VAL A C 1
ATOM 1519 O O . VAL A 1 186 ? 5.890 4.783 7.760 1.00 87.94 186 VAL A O 1
ATOM 1522 N N . GLN A 1 187 ? 7.621 6.032 7.073 1.00 84.81 187 GLN A N 1
ATOM 1523 C CA . GLN A 1 187 ? 7.952 6.503 8.421 1.00 84.81 187 GLN A CA 1
ATOM 1524 C C . GLN A 1 187 ? 6.836 7.342 9.060 1.00 84.81 187 GLN A C 1
ATOM 1526 O O . GLN A 1 187 ? 6.734 7.378 10.287 1.00 84.81 187 GLN A O 1
ATOM 1531 N N . ALA A 1 188 ? 6.023 8.031 8.258 1.00 78.94 188 ALA A N 1
ATOM 1532 C CA . ALA A 1 188 ? 4.879 8.795 8.739 1.00 78.94 188 ALA A CA 1
ATOM 1533 C C . ALA A 1 188 ? 3.688 7.896 9.101 1.00 78.94 188 ALA A C 1
ATOM 1535 O O . ALA A 1 188 ? 3.081 8.075 10.154 1.00 78.94 188 ALA A O 1
ATOM 1536 N N . LEU A 1 189 ? 3.386 6.901 8.263 1.00 79.31 189 LEU A N 1
ATOM 1537 C CA . LEU A 1 189 ? 2.289 5.957 8.486 1.00 79.31 189 LEU A CA 1
ATOM 1538 C C . LEU A 1 189 ? 2.518 5.045 9.690 1.00 79.31 189 LEU A C 1
ATOM 1540 O O . LEU A 1 189 ? 1.579 4.771 10.436 1.00 79.31 189 LEU A O 1
ATOM 1544 N N . GLU A 1 190 ? 3.763 4.640 9.944 1.00 81.88 190 GLU A N 1
ATOM 1545 C CA . GLU A 1 190 ? 4.106 3.908 11.169 1.00 81.88 190 GLU A CA 1
ATOM 1546 C C . GLU A 1 190 ? 3.734 4.687 12.438 1.00 81.88 190 GLU A C 1
ATOM 1548 O O . GLU A 1 190 ? 3.326 4.089 13.432 1.00 81.88 190 GLU A O 1
ATOM 1553 N N . ALA A 1 191 ? 3.817 6.023 12.416 1.00 73.12 191 ALA A N 1
ATOM 1554 C CA . ALA A 1 191 ? 3.436 6.846 13.562 1.00 73.12 191 ALA A CA 1
ATOM 1555 C C . ALA A 1 191 ? 1.913 6.860 13.814 1.00 73.12 191 ALA A C 1
ATOM 1557 O O . ALA A 1 191 ? 1.487 7.050 14.962 1.00 73.12 191 ALA A O 1
ATOM 1558 N N . LEU A 1 192 ? 1.104 6.645 12.768 1.00 73.25 192 LEU A N 1
ATOM 1559 C CA . LEU A 1 192 ? -0.356 6.528 12.858 1.00 73.25 192 LEU A CA 1
ATOM 1560 C C . LEU A 1 192 ? -0.803 5.147 13.351 1.00 73.25 192 LEU A C 1
ATOM 1562 O O . LEU A 1 192 ? -1.778 5.053 14.092 1.00 73.25 192 LEU A O 1
ATOM 1566 N N . GLY A 1 193 ? -0.070 4.089 12.990 1.00 74.88 193 GLY A N 1
ATOM 1567 C CA . GLY A 1 193 ? -0.431 2.703 13.308 1.00 74.88 193 GLY A CA 1
ATOM 1568 C C . GLY A 1 193 ? -1.438 2.074 12.334 1.00 74.88 193 GLY A C 1
ATOM 1569 O O . GLY A 1 193 ? -1.972 0.994 12.612 1.00 74.88 193 GLY A O 1
ATOM 1570 N N . ASP A 1 194 ? -1.685 2.727 11.197 1.00 79.06 194 ASP A N 1
ATOM 1571 C CA . ASP A 1 194 ? -2.548 2.220 10.131 1.00 79.06 194 ASP A CA 1
ATOM 1572 C C . ASP A 1 194 ? -1.940 0.998 9.434 1.00 79.06 194 ASP A C 1
ATOM 1574 O O . ASP A 1 194 ? -0.729 0.770 9.446 1.00 79.06 194 ASP A O 1
ATOM 1578 N N . GLU A 1 195 ? -2.796 0.184 8.818 1.00 87.81 195 GLU A N 1
ATOM 1579 C CA . GLU A 1 195 ? -2.322 -0.937 8.010 1.00 87.81 195 GLU A CA 1
ATOM 1580 C C . GLU A 1 195 ? -1.931 -0.447 6.623 1.00 87.81 195 GLU A C 1
ATOM 1582 O O . GLU A 1 195 ? -2.694 0.276 5.981 1.00 87.81 195 GLU A O 1
ATOM 1587 N N . TYR A 1 196 ? -0.760 -0.848 6.134 1.00 93.00 196 TYR A N 1
ATOM 1588 C CA . TYR A 1 196 ? -0.345 -0.473 4.790 1.00 93.00 196 TYR A CA 1
ATOM 1589 C C . TYR A 1 196 ? 0.473 -1.548 4.080 1.00 93.00 196 TYR A C 1
ATOM 1591 O O . TYR A 1 196 ? 1.243 -2.273 4.706 1.00 93.00 196 TYR A O 1
ATOM 1599 N N . GLY A 1 197 ? 0.315 -1.645 2.764 1.00 95.62 197 GLY A N 1
ATOM 1600 C CA . GLY A 1 197 ? 1.115 -2.488 1.876 1.00 95.62 197 GLY A CA 1
ATOM 1601 C C . GLY A 1 197 ? 2.024 -1.646 0.987 1.00 95.62 197 GLY A C 1
ATOM 1602 O O . GLY A 1 197 ? 1.699 -0.501 0.665 1.00 95.62 197 GLY A O 1
ATOM 1603 N N . ILE A 1 198 ? 3.161 -2.214 0.590 1.00 96.44 198 ILE A N 1
ATOM 1604 C CA . ILE A 1 198 ? 4.106 -1.586 -0.337 1.00 96.44 198 ILE A CA 1
ATOM 1605 C C . ILE A 1 198 ? 4.387 -2.561 -1.470 1.00 96.44 198 ILE A C 1
ATOM 1607 O O . ILE A 1 198 ? 4.951 -3.643 -1.256 1.00 96.44 198 ILE A O 1
ATOM 1611 N N . TYR A 1 199 ? 4.036 -2.127 -2.672 1.00 96.00 199 TYR A N 1
ATOM 1612 C CA . TYR A 1 199 ? 4.099 -2.919 -3.881 1.00 96.00 199 TYR A CA 1
ATOM 1613 C C . TYR A 1 199 ? 4.785 -2.134 -4.997 1.00 96.00 199 TYR A C 1
ATOM 1615 O O . TYR A 1 199 ? 4.663 -0.912 -5.071 1.00 96.00 199 TYR A O 1
ATOM 1623 N N . GLY A 1 200 ? 5.502 -2.841 -5.859 1.00 93.00 200 GLY A N 1
ATOM 1624 C CA . GLY A 1 200 ? 6.027 -2.331 -7.119 1.00 93.00 200 GLY A CA 1
ATOM 1625 C C . GLY A 1 200 ? 5.406 -3.086 -8.287 1.00 93.00 200 GLY A C 1
ATOM 1626 O O . GLY A 1 200 ? 5.005 -4.239 -8.124 1.00 93.00 200 GLY A O 1
ATOM 1627 N N . PHE A 1 201 ? 5.338 -2.477 -9.462 1.00 91.44 201 PHE A N 1
ATOM 1628 C CA . PHE A 1 201 ? 4.910 -3.182 -10.668 1.00 91.44 201 PHE A CA 1
ATOM 1629 C C . PHE A 1 201 ? 5.747 -2.794 -11.882 1.00 91.44 201 PHE A C 1
ATOM 1631 O O . PHE A 1 201 ? 6.237 -1.672 -11.986 1.00 91.44 201 PHE A O 1
ATOM 1638 N N . SER A 1 202 ? 5.886 -3.735 -12.806 1.00 87.75 202 SER A N 1
ATOM 1639 C CA . SER A 1 202 ? 6.392 -3.517 -14.161 1.00 87.75 202 SER A CA 1
ATOM 1640 C C . SER A 1 202 ? 5.653 -4.467 -15.107 1.00 87.75 202 SER A C 1
ATOM 1642 O O . SER A 1 202 ? 4.956 -5.380 -14.665 1.00 87.75 202 SER A O 1
ATOM 1644 N N . GLY A 1 203 ? 5.735 -4.254 -16.412 1.00 79.06 203 GLY A N 1
ATOM 1645 C CA . GLY A 1 203 ? 5.154 -5.173 -17.382 1.00 79.06 203 GLY A CA 1
ATOM 1646 C C . GLY A 1 203 ? 5.987 -5.235 -18.643 1.00 79.06 203 GLY A C 1
ATOM 1647 O O . GLY A 1 203 ? 6.428 -4.213 -19.146 1.00 79.06 203 GLY A O 1
ATOM 1648 N N . GLU A 1 204 ? 6.202 -6.432 -19.170 1.00 73.19 204 GLU A N 1
ATOM 1649 C CA . GLU A 1 204 ? 6.801 -6.605 -20.498 1.00 73.19 204 GLU A CA 1
ATOM 1650 C C . GLU A 1 204 ? 5.733 -6.883 -21.556 1.00 73.19 204 GLU A C 1
ATOM 1652 O O . GLU A 1 204 ? 5.827 -6.392 -22.673 1.00 73.19 204 GLU A O 1
ATOM 1657 N N . SER A 1 205 ? 4.709 -7.658 -21.194 1.00 80.81 205 SER A N 1
ATOM 1658 C CA . SER A 1 205 ? 3.585 -8.023 -22.062 1.00 80.81 205 SER A CA 1
ATOM 1659 C C . SER A 1 205 ? 2.368 -8.407 -21.220 1.00 80.81 205 SER A C 1
ATOM 1661 O O . SER A 1 205 ? 2.463 -8.528 -19.995 1.00 80.81 205 SER A O 1
ATOM 1663 N N . ARG A 1 206 ? 1.223 -8.672 -21.861 1.00 83.69 206 ARG A N 1
ATOM 1664 C CA . ARG A 1 206 ? 0.026 -9.193 -21.169 1.00 83.69 206 ARG A CA 1
ATOM 1665 C C . ARG A 1 206 ? 0.270 -10.498 -20.417 1.00 83.69 206 ARG A C 1
ATOM 1667 O O . ARG A 1 206 ? -0.318 -10.696 -19.364 1.00 83.69 206 ARG A O 1
ATOM 1674 N N . GLU A 1 207 ? 1.149 -11.367 -20.914 1.00 85.81 207 GLU A N 1
ATOM 1675 C CA . GLU A 1 207 ? 1.470 -12.648 -20.265 1.00 85.81 207 GLU A CA 1
ATOM 1676 C C . GLU A 1 207 ? 2.543 -12.512 -19.169 1.00 85.81 207 GLU A C 1
ATOM 1678 O O . GLU A 1 207 ? 2.821 -13.473 -18.442 1.00 85.81 207 GLU A O 1
ATOM 1683 N N . ASN A 1 208 ? 3.163 -11.333 -19.058 1.00 86.31 208 ASN A N 1
ATOM 1684 C CA . ASN A 1 208 ? 4.256 -11.073 -18.134 1.00 86.31 208 ASN A CA 1
ATOM 1685 C C . ASN A 1 208 ? 4.121 -9.692 -17.477 1.00 86.31 208 ASN A C 1
ATOM 1687 O O . ASN A 1 208 ? 4.866 -8.757 -17.790 1.00 86.31 208 ASN A O 1
ATOM 1691 N N . VAL A 1 209 ? 3.142 -9.568 -16.578 1.00 90.12 209 VAL A N 1
ATOM 1692 C CA . VAL A 1 209 ? 3.054 -8.442 -15.640 1.00 90.12 209 VAL A CA 1
ATOM 1693 C C . VAL A 1 209 ? 3.765 -8.832 -14.349 1.00 90.12 209 VAL A C 1
ATOM 1695 O O . VAL A 1 209 ? 3.359 -9.775 -13.677 1.00 90.12 209 VAL A O 1
ATOM 1698 N N . GLU A 1 210 ? 4.807 -8.104 -13.978 1.00 91.25 210 GLU A N 1
ATOM 1699 C CA . GLU A 1 210 ? 5.588 -8.360 -12.772 1.00 91.25 210 GLU A CA 1
ATOM 1700 C C . GLU A 1 210 ? 5.030 -7.532 -11.611 1.00 91.25 210 GLU A C 1
ATOM 1702 O O . GLU A 1 210 ? 4.836 -6.317 -11.716 1.00 91.25 210 GLU A O 1
ATOM 1707 N N . PHE A 1 211 ? 4.757 -8.192 -10.488 1.00 93.62 211 PHE A N 1
ATOM 1708 C CA . PHE A 1 211 ? 4.256 -7.568 -9.271 1.00 93.62 211 PHE A CA 1
ATOM 1709 C C . PHE A 1 211 ? 5.173 -7.894 -8.103 1.00 93.62 211 PHE A C 1
ATOM 1711 O O . PHE A 1 211 ? 5.322 -9.040 -7.681 1.00 93.62 211 PHE A O 1
ATOM 1718 N N . TYR A 1 212 ? 5.763 -6.854 -7.545 1.00 94.25 212 TYR A N 1
ATOM 1719 C CA . TYR A 1 212 ? 6.814 -6.950 -6.557 1.00 94.25 212 TYR A CA 1
ATOM 1720 C C . TYR A 1 212 ? 6.284 -6.583 -5.176 1.00 94.25 212 TYR A C 1
ATOM 1722 O O . TYR A 1 212 ? 5.829 -5.467 -4.940 1.00 94.25 212 TYR A O 1
ATOM 1730 N N . VAL A 1 213 ? 6.372 -7.505 -4.226 1.00 96.25 213 VAL A N 1
ATOM 1731 C CA . VAL A 1 213 ? 5.935 -7.292 -2.845 1.00 96.25 213 VAL A CA 1
ATOM 1732 C C . VAL A 1 213 ? 7.132 -6.894 -1.994 1.00 96.25 213 VAL A C 1
ATOM 1734 O O . VAL A 1 213 ? 7.993 -7.726 -1.706 1.00 96.25 213 VAL A O 1
ATOM 1737 N N . ALA A 1 214 ? 7.172 -5.638 -1.545 1.00 95.81 214 ALA A N 1
ATOM 1738 C CA . ALA A 1 214 ? 8.128 -5.204 -0.527 1.00 95.81 214 ALA A CA 1
ATOM 1739 C C . ALA A 1 214 ? 7.580 -5.415 0.891 1.00 95.81 214 ALA A C 1
ATOM 1741 O O . ALA A 1 214 ? 8.317 -5.814 1.796 1.00 95.81 214 ALA A O 1
ATOM 1742 N N . LYS A 1 215 ? 6.274 -5.196 1.077 1.00 96.12 215 LYS A N 1
ATOM 1743 C CA . LYS A 1 215 ? 5.567 -5.407 2.343 1.00 96.12 215 LYS A CA 1
ATOM 1744 C C . LYS A 1 215 ? 4.109 -5.764 2.067 1.00 96.12 215 LYS A C 1
ATOM 1746 O O . LYS A 1 215 ? 3.420 -4.999 1.394 1.00 96.12 215 LYS A O 1
ATOM 1751 N N . GLU A 1 216 ? 3.616 -6.872 2.617 1.00 96.19 216 GLU A N 1
ATOM 1752 C CA . GLU A 1 216 ? 2.171 -7.122 2.619 1.00 96.19 216 GLU A CA 1
ATOM 1753 C C . GLU A 1 216 ? 1.448 -6.234 3.639 1.00 96.19 216 GLU A C 1
ATOM 1755 O O . GLU A 1 216 ? 2.033 -5.816 4.641 1.00 96.19 216 GLU A O 1
ATOM 1760 N N . LEU A 1 217 ? 0.156 -5.979 3.411 1.00 93.00 217 LEU A N 1
ATOM 1761 C CA . LEU A 1 217 ? -0.700 -5.200 4.321 1.00 93.00 217 LEU A CA 1
ATOM 1762 C C . LEU A 1 217 ? -0.547 -5.661 5.787 1.00 93.00 217 LEU A C 1
ATOM 1764 O O . LEU A 1 217 ? -0.211 -4.849 6.647 1.00 93.00 217 LEU A O 1
ATOM 1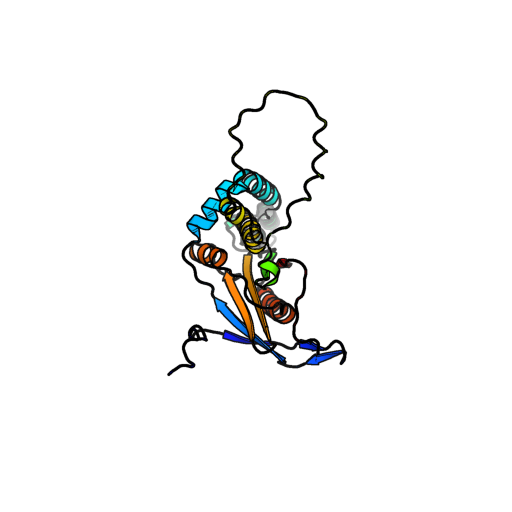768 N N . GLY A 1 218 ? -0.613 -6.974 6.034 1.00 90.00 218 GLY A N 1
ATOM 1769 C CA . GLY A 1 218 ? -0.500 -7.558 7.377 1.00 90.00 218 GLY A CA 1
ATOM 1770 C C . GLY A 1 218 ? 0.924 -7.738 7.920 1.00 90.00 218 GLY A C 1
ATOM 1771 O O . GLY A 1 218 ? 1.087 -8.127 9.078 1.00 90.00 218 GLY A O 1
ATOM 1772 N N . ASP A 1 219 ? 1.963 -7.476 7.122 1.00 92.62 219 ASP A N 1
ATOM 1773 C CA . ASP A 1 219 ? 3.345 -7.583 7.595 1.00 92.62 219 ASP A CA 1
ATOM 1774 C C . ASP A 1 219 ? 3.681 -6.436 8.560 1.00 92.62 219 ASP A C 1
ATOM 1776 O O . ASP A 1 219 ? 3.150 -5.329 8.462 1.00 92.62 219 ASP A O 1
ATOM 1780 N N . ARG A 1 220 ? 4.628 -6.665 9.472 1.00 91.00 220 ARG A N 1
ATOM 1781 C CA . ARG A 1 220 ? 5.222 -5.583 10.272 1.00 91.00 220 ARG A CA 1
ATOM 1782 C C . ARG A 1 220 ? 6.352 -4.912 9.502 1.00 91.00 220 ARG A C 1
ATOM 1784 O O . ARG A 1 220 ? 7.047 -5.574 8.729 1.00 91.00 220 ARG A O 1
ATOM 1791 N N . LEU A 1 221 ? 6.564 -3.617 9.735 1.00 92.06 221 LEU A N 1
ATOM 1792 C CA . LEU A 1 221 ? 7.771 -2.960 9.251 1.00 92.06 221 LEU A CA 1
ATOM 1793 C C . LEU A 1 221 ? 8.999 -3.553 9.950 1.00 92.06 221 LEU A C 1
ATOM 1795 O O . LEU A 1 221 ? 9.016 -3.749 11.163 1.00 92.06 221 LEU A O 1
ATOM 1799 N N . GLY A 1 222 ? 10.034 -3.836 9.168 1.00 92.69 222 GLY A N 1
ATOM 1800 C CA . GLY A 1 222 ? 11.296 -4.373 9.656 1.00 92.69 222 GLY A CA 1
ATOM 1801 C C . GLY A 1 222 ? 12.411 -4.166 8.641 1.00 92.69 222 GLY A C 1
ATOM 1802 O O . GLY A 1 222 ? 12.192 -3.625 7.555 1.00 92.69 222 GLY A O 1
ATOM 1803 N N . VAL A 1 223 ? 13.614 -4.628 8.979 1.00 94.38 223 VAL A N 1
ATOM 1804 C CA . VAL A 1 223 ? 14.806 -4.500 8.122 1.00 94.38 223 VAL A CA 1
ATOM 1805 C C . VAL A 1 223 ? 14.570 -5.108 6.738 1.00 94.38 223 VAL A C 1
ATOM 1807 O O . VAL A 1 223 ? 14.976 -4.538 5.733 1.00 94.38 223 VAL A O 1
ATOM 1810 N N . GLN A 1 224 ? 13.837 -6.218 6.664 1.00 94.25 224 GLN A N 1
ATOM 1811 C CA . GLN A 1 224 ? 13.515 -6.917 5.421 1.00 94.25 224 GLN A CA 1
ATOM 1812 C C . GLN A 1 224 ? 12.687 -6.051 4.462 1.00 94.25 224 GLN A C 1
ATOM 1814 O O . GLN A 1 224 ? 12.873 -6.133 3.251 1.00 94.25 224 GLN A O 1
ATOM 1819 N N . VAL A 1 225 ? 11.808 -5.198 4.992 1.00 95.06 225 VAL A N 1
ATOM 1820 C CA . VAL A 1 225 ? 11.008 -4.273 4.180 1.00 95.06 225 VAL A CA 1
ATOM 1821 C C . VAL A 1 225 ? 11.892 -3.161 3.624 1.00 95.06 225 VAL A C 1
ATOM 1823 O O . VAL A 1 225 ? 11.825 -2.868 2.436 1.00 95.06 225 VAL A O 1
ATOM 1826 N N . TRP A 1 226 ? 12.778 -2.582 4.439 1.00 95.25 226 TRP A N 1
ATOM 1827 C CA . TRP A 1 226 ? 13.735 -1.572 3.966 1.00 95.25 226 TRP A CA 1
ATOM 1828 C C . TRP A 1 226 ? 14.710 -2.137 2.933 1.00 95.25 226 TRP A C 1
ATOM 1830 O O . TRP A 1 226 ? 15.013 -1.496 1.926 1.00 95.25 226 TRP A O 1
ATOM 1840 N N . ASN A 1 227 ? 15.148 -3.374 3.143 1.00 94.31 227 ASN A N 1
ATOM 1841 C CA . ASN A 1 227 ? 15.920 -4.138 2.178 1.00 94.31 227 ASN A CA 1
ATOM 1842 C C . ASN A 1 227 ? 15.161 -4.287 0.853 1.00 94.31 227 ASN A C 1
ATOM 1844 O O . ASN A 1 227 ? 15.733 -4.038 -0.203 1.00 94.31 227 ASN A O 1
ATOM 1848 N N . ALA A 1 228 ? 13.873 -4.624 0.900 1.00 93.69 228 ALA A N 1
ATOM 1849 C CA . ALA A 1 228 ? 13.042 -4.738 -0.291 1.00 93.69 228 ALA A CA 1
ATOM 1850 C C . ALA A 1 228 ? 12.829 -3.390 -1.007 1.00 93.69 228 ALA A C 1
ATOM 1852 O O . ALA A 1 228 ? 12.971 -3.325 -2.225 1.00 93.69 228 ALA A O 1
ATOM 1853 N N . ILE A 1 229 ? 12.553 -2.307 -0.268 1.00 92.31 229 ILE A N 1
ATOM 1854 C CA . ILE A 1 229 ? 12.394 -0.951 -0.828 1.00 92.31 229 ILE A CA 1
ATOM 1855 C C . ILE A 1 229 ? 13.688 -0.499 -1.517 1.00 92.31 229 ILE A C 1
ATOM 1857 O O . ILE A 1 229 ? 13.660 -0.058 -2.667 1.00 92.31 229 ILE A O 1
ATOM 1861 N N . SER A 1 230 ? 14.839 -0.654 -0.851 1.00 90.75 230 SER A N 1
ATOM 1862 C CA . SER A 1 230 ? 16.137 -0.281 -1.435 1.00 90.75 230 SER A CA 1
ATOM 1863 C C . SER A 1 230 ? 16.451 -1.081 -2.708 1.00 90.75 230 SER A C 1
ATOM 1865 O O . SER A 1 230 ? 17.024 -0.530 -3.654 1.00 90.75 230 SER A O 1
ATOM 1867 N N . ALA A 1 231 ? 16.007 -2.341 -2.770 1.00 90.56 231 ALA A N 1
ATOM 1868 C CA . ALA A 1 231 ? 16.203 -3.246 -3.896 1.00 90.56 231 ALA A CA 1
ATOM 1869 C C . ALA A 1 231 ? 15.257 -3.021 -5.086 1.00 90.56 231 ALA A C 1
ATOM 1871 O O . ALA A 1 231 ? 15.492 -3.626 -6.131 1.00 90.56 231 ALA A O 1
ATOM 1872 N N . MET A 1 232 ? 14.236 -2.159 -4.979 1.00 89.00 232 MET A N 1
ATOM 1873 C CA . MET A 1 232 ? 13.378 -1.837 -6.126 1.00 89.00 232 MET A CA 1
ATOM 1874 C C . MET A 1 232 ? 14.233 -1.309 -7.283 1.00 89.00 232 MET A C 1
ATOM 1876 O O . MET A 1 232 ? 15.087 -0.441 -7.105 1.00 89.00 232 MET A O 1
ATOM 1880 N N . ARG A 1 233 ? 14.045 -1.838 -8.485 1.00 81.38 233 ARG A N 1
ATOM 1881 C CA . ARG A 1 233 ? 14.787 -1.416 -9.676 1.00 81.38 233 ARG A CA 1
ATOM 1882 C C . ARG A 1 233 ? 13.799 -1.198 -10.797 1.00 81.38 233 ARG A C 1
ATOM 1884 O O . ARG A 1 233 ? 12.841 -1.955 -10.912 1.00 81.38 233 ARG A O 1
ATOM 1891 N N . SER A 1 234 ? 14.066 -0.202 -11.628 1.00 75.06 234 SER A N 1
ATOM 1892 C CA . SER A 1 234 ? 13.295 0.000 -12.843 1.00 75.06 234 SER A CA 1
ATOM 1893 C C . SER A 1 234 ? 13.559 -1.141 -13.822 1.00 75.06 234 SER A C 1
ATOM 1895 O O . SER A 1 234 ? 14.707 -1.503 -14.110 1.00 75.06 234 SER A O 1
ATOM 1897 N N . HIS A 1 235 ? 12.470 -1.702 -14.303 1.00 70.31 235 HIS A N 1
ATOM 1898 C CA . HIS A 1 235 ? 12.351 -2.745 -15.300 1.00 70.31 235 HIS A CA 1
ATOM 1899 C C . HIS A 1 235 ? 11.746 -2.126 -16.565 1.00 70.31 235 HIS A C 1
ATOM 1901 O O . HIS A 1 235 ? 12.092 -0.995 -16.900 1.00 70.31 235 HIS A O 1
ATOM 1907 N N . ARG A 1 236 ? 10.966 -2.892 -17.329 1.00 70.56 236 ARG A N 1
ATOM 1908 C CA . ARG A 1 236 ? 10.597 -2.576 -18.712 1.00 70.56 236 ARG A CA 1
ATOM 1909 C C . ARG A 1 236 ? 9.382 -1.640 -18.778 1.00 70.56 236 ARG A C 1
ATOM 1911 O O . ARG A 1 236 ? 9.488 -0.500 -18.364 1.00 70.56 236 ARG A O 1
ATOM 1918 N N . TYR A 1 237 ? 8.253 -2.067 -19.323 1.00 71.38 237 TYR A N 1
ATOM 1919 C CA . TYR A 1 237 ? 7.117 -1.205 -19.659 1.00 71.38 237 TYR A CA 1
ATOM 1920 C C . TYR A 1 237 ? 6.093 -1.117 -18.519 1.00 71.38 237 TYR A C 1
ATOM 1922 O O . TYR A 1 237 ? 6.309 -1.644 -17.419 1.00 71.38 237 TYR A O 1
ATOM 1930 N N . THR A 1 238 ? 4.978 -0.431 -18.777 1.00 71.75 238 THR A N 1
ATOM 1931 C CA . THR A 1 238 ? 3.978 -0.066 -17.770 1.00 71.75 238 THR A CA 1
ATOM 1932 C C . THR A 1 238 ? 2.651 -0.775 -18.046 1.00 71.75 238 THR A C 1
ATOM 1934 O O . THR A 1 238 ? 1.825 -0.292 -18.811 1.00 71.75 238 THR A O 1
ATOM 1937 N N . ARG A 1 239 ? 2.374 -1.898 -17.364 1.00 78.12 239 ARG A N 1
ATOM 1938 C CA . ARG A 1 239 ? 1.034 -2.533 -17.353 1.00 78.12 239 ARG A CA 1
ATOM 1939 C C . ARG A 1 239 ? 0.315 -2.331 -16.023 1.00 78.12 239 ARG A C 1
ATOM 1941 O O . ARG A 1 239 ? 0.149 -3.241 -15.209 1.00 78.12 239 ARG A O 1
ATOM 1948 N N . MET A 1 240 ? -0.139 -1.100 -15.816 1.00 86.25 240 MET A N 1
ATOM 1949 C CA . MET A 1 240 ? -0.716 -0.650 -14.548 1.00 86.25 240 MET A CA 1
ATOM 1950 C C . MET A 1 240 ? -2.084 -1.282 -14.237 1.00 86.25 240 MET A C 1
ATOM 1952 O O . MET A 1 240 ? -2.375 -1.580 -13.080 1.00 86.25 240 MET A O 1
ATOM 1956 N N . GLY A 1 241 ? -2.926 -1.540 -15.246 1.00 88.88 241 GLY A N 1
ATOM 1957 C CA . GLY A 1 241 ? -4.301 -2.017 -15.034 1.00 88.88 241 GLY A CA 1
ATOM 1958 C C . GLY A 1 241 ? -4.380 -3.337 -14.257 1.00 88.88 241 GLY A C 1
ATOM 1959 O O . GLY A 1 241 ? -5.166 -3.468 -13.314 1.00 88.88 241 GLY A O 1
ATOM 1960 N N . THR A 1 242 ? -3.527 -4.299 -14.606 1.00 91.69 242 THR A N 1
ATOM 1961 C CA . THR A 1 242 ? -3.436 -5.595 -13.921 1.00 91.69 242 THR A CA 1
ATOM 1962 C C . THR A 1 242 ? -2.919 -5.436 -12.488 1.00 91.69 242 THR A C 1
ATOM 1964 O O . THR A 1 242 ? -3.493 -6.010 -11.559 1.00 91.69 242 THR A O 1
ATOM 1967 N N . ALA A 1 243 ? -1.897 -4.600 -12.283 1.00 92.44 243 ALA A N 1
ATOM 1968 C CA . ALA A 1 243 ? -1.333 -4.316 -10.964 1.00 92.44 243 ALA A CA 1
ATOM 1969 C C . ALA A 1 243 ? -2.337 -3.614 -10.029 1.00 92.44 243 ALA A C 1
ATOM 1971 O O . ALA A 1 243 ? -2.456 -3.982 -8.855 1.00 92.44 243 ALA A O 1
ATOM 1972 N N . ILE A 1 244 ? -3.124 -2.667 -10.553 1.00 93.38 244 ILE A N 1
ATOM 1973 C CA . ILE A 1 244 ? -4.212 -2.010 -9.816 1.00 93.38 244 ILE A CA 1
ATOM 1974 C C . ILE A 1 244 ? -5.240 -3.049 -9.369 1.00 93.38 244 ILE A C 1
ATOM 1976 O O . ILE A 1 244 ? -5.545 -3.130 -8.181 1.00 93.38 244 ILE A O 1
ATOM 1980 N N . ARG A 1 245 ? -5.747 -3.895 -10.277 1.00 94.50 245 ARG A N 1
ATOM 1981 C CA . ARG A 1 245 ? -6.743 -4.926 -9.920 1.00 94.50 245 ARG A CA 1
ATOM 1982 C C . ARG A 1 245 ? -6.211 -5.913 -8.889 1.00 94.50 245 ARG A C 1
ATOM 1984 O O . ARG A 1 245 ? -6.942 -6.328 -7.988 1.00 94.50 245 ARG A O 1
ATOM 1991 N N . HIS A 1 246 ? -4.941 -6.285 -9.003 1.00 96.12 246 HIS A N 1
ATOM 1992 C CA . HIS A 1 246 ? -4.295 -7.151 -8.030 1.00 96.12 246 HIS A CA 1
ATOM 1993 C C . HIS A 1 246 ? -4.214 -6.496 -6.646 1.00 96.12 246 HIS A C 1
ATOM 1995 O O . HIS A 1 246 ? -4.594 -7.110 -5.647 1.00 96.12 246 HIS A O 1
ATOM 2001 N N . THR A 1 247 ? -3.838 -5.220 -6.596 1.00 96.81 247 THR A N 1
ATOM 2002 C CA . THR A 1 247 ? -3.789 -4.438 -5.356 1.00 96.81 247 THR A CA 1
ATOM 2003 C C . THR A 1 247 ? -5.186 -4.220 -4.760 1.00 96.81 247 THR A C 1
ATOM 2005 O O . THR A 1 247 ? -5.353 -4.366 -3.549 1.00 96.81 247 THR A O 1
ATOM 2008 N N . ILE A 1 248 ? -6.218 -3.976 -5.583 1.00 96.19 248 ILE A N 1
ATOM 2009 C CA . ILE A 1 248 ? -7.625 -3.904 -5.139 1.00 96.19 248 ILE A CA 1
ATOM 2010 C C . ILE A 1 248 ? -8.016 -5.203 -4.432 1.00 96.19 248 ILE A C 1
ATOM 2012 O O . ILE A 1 248 ? -8.478 -5.152 -3.297 1.00 96.19 248 ILE A O 1
ATOM 2016 N N . ARG A 1 249 ? -7.744 -6.371 -5.031 1.00 96.00 249 ARG A N 1
ATOM 2017 C CA . ARG A 1 249 ? -8.049 -7.673 -4.409 1.00 96.00 249 ARG A CA 1
ATOM 2018 C C . ARG A 1 249 ? -7.341 -7.861 -3.059 1.00 96.00 249 ARG A C 1
ATOM 2020 O O . ARG A 1 249 ? -7.889 -8.514 -2.171 1.00 96.00 249 ARG A O 1
ATOM 2027 N N . LYS A 1 250 ? -6.130 -7.315 -2.880 1.00 96.50 250 LYS A N 1
ATOM 2028 C CA . LYS A 1 250 ? -5.425 -7.330 -1.583 1.00 96.50 250 LYS A CA 1
ATOM 2029 C C . LYS A 1 250 ? -6.088 -6.400 -0.560 1.00 96.50 250 LYS A C 1
ATOM 2031 O O . LYS A 1 250 ? -6.270 -6.810 0.585 1.00 96.50 250 LYS A O 1
ATOM 2036 N N . LEU A 1 251 ? -6.493 -5.195 -0.965 1.00 95.50 251 LEU A N 1
ATOM 2037 C CA . LEU A 1 251 ? -7.214 -4.238 -0.114 1.00 95.50 251 LEU A CA 1
ATOM 2038 C C . LEU A 1 251 ? -8.615 -4.735 0.272 1.00 95.50 251 LEU A C 1
ATOM 2040 O O . LEU A 1 251 ? -9.049 -4.549 1.407 1.00 95.50 251 LEU A O 1
ATOM 2044 N N . GLU A 1 252 ? -9.330 -5.395 -0.640 1.00 94.81 252 GLU A N 1
ATOM 2045 C CA . GLU A 1 252 ? -10.669 -5.944 -0.401 1.00 94.81 252 GLU A CA 1
ATOM 2046 C C . GLU A 1 252 ? -10.695 -6.931 0.768 1.00 94.81 252 GLU A C 1
ATOM 2048 O O . GLU A 1 252 ? -11.660 -6.928 1.527 1.00 94.81 252 GLU A O 1
ATOM 2053 N N . ARG A 1 253 ? -9.605 -7.683 0.972 1.00 93.25 253 ARG A N 1
ATOM 2054 C CA . ARG A 1 253 ? -9.438 -8.636 2.081 1.00 93.25 253 ARG A CA 1
ATOM 2055 C C . ARG A 1 253 ? -9.260 -7.982 3.454 1.00 93.25 253 ARG A C 1
ATOM 2057 O O . ARG A 1 253 ? -9.308 -8.694 4.450 1.00 93.25 253 ARG A O 1
ATOM 2064 N N . GLN A 1 254 ? -9.047 -6.668 3.517 1.00 91.00 254 GLN A N 1
ATOM 2065 C CA . GLN A 1 254 ? -8.903 -5.944 4.778 1.00 91.00 254 GLN A CA 1
ATOM 2066 C C . GLN A 1 254 ? -10.265 -5.546 5.353 1.00 91.00 254 GLN A C 1
ATOM 2068 O O . GLN A 1 254 ? -11.142 -5.088 4.617 1.00 91.00 254 GLN A O 1
ATOM 2073 N N . ASP A 1 255 ? -10.416 -5.640 6.675 1.00 86.56 255 ASP A N 1
ATOM 2074 C CA . ASP A 1 255 ? -11.623 -5.207 7.411 1.00 86.56 255 ASP A CA 1
ATOM 2075 C C . ASP A 1 255 ? -11.648 -3.682 7.674 1.00 86.56 255 ASP A C 1
ATOM 2077 O O . ASP A 1 255 ? -12.468 -3.166 8.431 1.00 86.56 255 ASP A O 1
ATOM 2081 N N . ALA A 1 256 ? -10.728 -2.933 7.057 1.00 86.31 256 ALA A N 1
ATOM 2082 C CA . ALA A 1 256 ? -10.646 -1.489 7.224 1.00 86.31 256 ALA A CA 1
ATOM 2083 C C . ALA A 1 256 ? -11.852 -0.768 6.603 1.00 86.31 256 ALA A C 1
ATOM 2085 O O . ALA A 1 256 ? -12.256 -1.063 5.472 1.00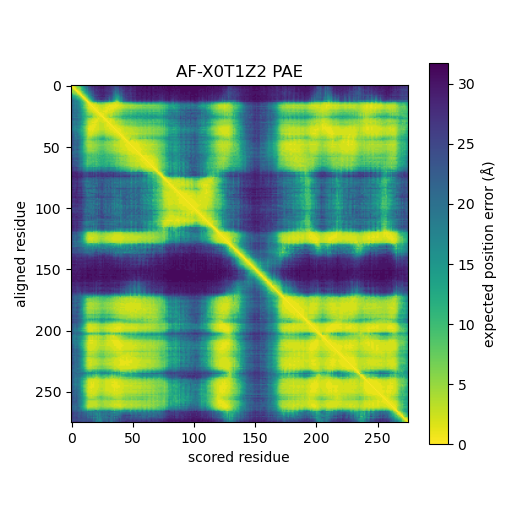 86.31 256 ALA A O 1
ATOM 2086 N N . ARG A 1 257 ? -12.382 0.233 7.323 1.00 83.38 257 ARG A N 1
ATOM 2087 C CA . ARG A 1 257 ? -13.535 1.040 6.879 1.00 83.38 257 ARG A CA 1
ATOM 2088 C C . ARG A 1 257 ? -13.234 1.828 5.603 1.00 83.38 257 ARG A C 1
ATOM 2090 O O . ARG A 1 257 ? -14.109 1.979 4.754 1.00 83.38 257 ARG A O 1
ATOM 2097 N N . ARG A 1 258 ? -12.016 2.359 5.483 1.00 86.56 258 ARG A N 1
ATOM 2098 C CA . ARG A 1 258 ? -11.533 3.103 4.315 1.00 86.56 258 ARG A CA 1
ATOM 2099 C C . ARG A 1 258 ? -10.327 2.380 3.727 1.00 86.56 258 ARG A C 1
ATOM 2101 O O . ARG A 1 258 ? -9.417 1.988 4.452 1.00 86.56 258 ARG A O 1
ATOM 2108 N N . LYS A 1 259 ? -10.319 2.210 2.407 1.00 92.19 259 LYS A N 1
ATOM 2109 C CA . LYS A 1 259 ? -9.245 1.549 1.656 1.00 92.19 259 LYS A CA 1
ATOM 2110 C C . LYS A 1 259 ? -8.705 2.546 0.643 1.00 92.19 259 LYS A C 1
ATOM 2112 O O . LYS A 1 259 ? -9.467 3.040 -0.183 1.00 92.19 259 LYS A O 1
ATOM 2117 N N . VAL A 1 260 ? -7.421 2.869 0.738 1.00 92.06 260 VAL A N 1
ATOM 2118 C CA . VAL A 1 260 ? -6.767 3.881 -0.098 1.00 92.06 260 VAL A CA 1
ATOM 2119 C C . VAL A 1 260 ? -5.659 3.215 -0.899 1.00 92.06 260 VAL A C 1
ATOM 2121 O O . VAL A 1 260 ? -4.848 2.478 -0.347 1.00 92.06 260 VAL A O 1
ATOM 2124 N N . MET A 1 261 ? -5.603 3.485 -2.199 1.00 94.12 261 MET A N 1
ATOM 2125 C CA . MET A 1 261 ? -4.476 3.108 -3.045 1.00 94.12 261 MET A CA 1
ATOM 2126 C C . MET A 1 261 ? -3.775 4.378 -3.513 1.00 94.12 261 MET A C 1
ATOM 2128 O O . MET A 1 261 ? -4.416 5.253 -4.089 1.00 94.12 261 MET A O 1
ATOM 2132 N N . LEU A 1 262 ? -2.474 4.472 -3.258 1.00 90.88 262 LEU A N 1
ATOM 2133 C CA . LEU A 1 262 ? -1.616 5.531 -3.767 1.00 90.88 262 LEU A CA 1
ATOM 2134 C C . LEU A 1 262 ? -0.753 4.942 -4.876 1.00 90.88 262 LEU A C 1
ATOM 2136 O O . LEU A 1 262 ? 0.116 4.112 -4.610 1.00 90.88 262 LEU A O 1
ATOM 2140 N N . VAL A 1 263 ? -1.007 5.363 -6.112 1.00 89.38 263 VAL A N 1
ATOM 2141 C CA . VAL A 1 263 ? -0.180 4.987 -7.260 1.00 89.38 263 VAL A CA 1
ATOM 2142 C C . VAL A 1 263 ? 0.892 6.055 -7.443 1.00 89.38 263 VAL A C 1
ATOM 2144 O O . VAL A 1 263 ? 0.570 7.235 -7.562 1.00 89.38 263 VAL A O 1
ATOM 2147 N N . ILE A 1 264 ? 2.158 5.642 -7.432 1.00 85.19 264 ILE A N 1
ATOM 2148 C CA . ILE A 1 264 ? 3.315 6.519 -7.629 1.00 85.19 264 ILE A CA 1
ATOM 2149 C C . ILE A 1 264 ? 3.911 6.166 -8.987 1.00 85.19 264 ILE A C 1
ATOM 2151 O O . ILE A 1 264 ? 4.474 5.091 -9.140 1.00 85.19 264 ILE A O 1
ATOM 2155 N N . SER A 1 265 ? 3.762 7.055 -9.963 1.00 78.25 265 SER A N 1
ATOM 2156 C CA . SER A 1 265 ? 4.286 6.920 -11.326 1.00 78.25 265 SER A CA 1
ATOM 2157 C C . SER A 1 265 ? 4.766 8.293 -11.803 1.00 78.25 265 SER A C 1
ATOM 2159 O O . SER A 1 265 ? 4.365 9.315 -11.242 1.00 78.25 265 SER A O 1
ATOM 2161 N N . ASP A 1 266 ? 5.634 8.322 -12.810 1.00 68.94 266 ASP A N 1
ATOM 2162 C CA . ASP A 1 266 ? 6.085 9.554 -13.473 1.00 68.94 266 ASP A CA 1
ATOM 2163 C C . ASP A 1 266 ? 5.015 10.177 -14.393 1.00 68.94 266 ASP A C 1
ATOM 2165 O O . ASP A 1 266 ? 5.209 11.274 -14.912 1.00 68.94 266 ASP A O 1
ATOM 2169 N N . GLY A 1 267 ? 3.863 9.514 -14.549 1.00 57.84 267 GLY A N 1
ATOM 2170 C CA . GLY A 1 267 ? 2.716 10.025 -15.296 1.00 57.84 267 GLY A CA 1
ATOM 2171 C C . GLY A 1 267 ? 2.725 9.686 -16.788 1.00 57.84 267 GLY A C 1
ATOM 2172 O O . GLY A 1 267 ? 1.781 10.078 -17.475 1.00 57.84 267 GLY A O 1
ATOM 2173 N N . TYR A 1 268 ? 3.716 8.933 -17.284 1.00 51.09 268 TYR A N 1
ATOM 2174 C CA . TYR A 1 268 ? 3.789 8.494 -18.681 1.00 51.09 268 TYR A CA 1
ATOM 2175 C C . TYR A 1 268 ? 3.429 7.004 -18.824 1.00 51.09 268 TYR A C 1
ATOM 2177 O O . TYR A 1 268 ? 4.280 6.135 -18.634 1.00 51.09 268 TYR A O 1
ATOM 2185 N N . PRO A 1 269 ? 2.180 6.653 -19.191 1.00 53.28 269 PRO A N 1
ATOM 2186 C CA . PRO A 1 269 ? 1.818 5.264 -19.451 1.00 53.28 269 PRO A CA 1
ATOM 2187 C C . PRO A 1 269 ? 2.462 4.789 -20.764 1.00 53.28 269 PRO A C 1
ATOM 2189 O O . PRO A 1 269 ? 1.958 5.064 -21.849 1.00 53.28 269 PRO A O 1
ATOM 2192 N N . GLN A 1 270 ? 3.589 4.081 -20.673 1.00 49.12 270 GLN A N 1
ATOM 2193 C CA . GLN A 1 270 ? 4.225 3.413 -21.811 1.00 49.12 270 GLN A CA 1
ATOM 2194 C C . GLN A 1 270 ? 3.653 1.993 -21.944 1.00 49.12 270 GLN A C 1
ATOM 2196 O O . GLN A 1 270 ? 4.031 1.096 -21.187 1.00 49.12 270 GLN A O 1
ATOM 2201 N N . ASP A 1 271 ? 2.740 1.789 -22.896 1.00 52.72 271 ASP A N 1
ATOM 2202 C CA . ASP A 1 271 ? 2.178 0.477 -23.244 1.00 52.72 271 ASP A CA 1
ATOM 2203 C C . ASP A 1 271 ? 2.600 0.112 -24.678 1.00 52.72 271 ASP A C 1
ATOM 2205 O O . ASP A 1 271 ? 2.418 0.913 -25.595 1.00 52.72 271 ASP A O 1
ATOM 2209 N N . ILE A 1 272 ? 3.214 -1.061 -24.880 1.00 45.12 272 ILE A N 1
ATOM 2210 C CA . ILE A 1 272 ? 3.677 -1.500 -26.216 1.00 45.12 272 ILE A CA 1
ATOM 2211 C C . ILE A 1 272 ? 2.523 -2.071 -27.042 1.00 45.12 272 ILE A C 1
ATOM 2213 O O . ILE A 1 272 ? 2.573 -2.045 -28.269 1.00 45.12 272 ILE A O 1
ATOM 2217 N N . ASP A 1 273 ? 1.481 -2.592 -26.394 1.00 45.84 273 ASP A N 1
ATOM 2218 C CA . ASP A 1 273 ? 0.485 -3.436 -27.057 1.00 45.84 273 ASP A CA 1
ATOM 2219 C C . ASP A 1 273 ? -0.810 -2.672 -27.384 1.00 45.84 273 ASP A C 1
ATOM 2221 O O . ASP A 1 273 ? -1.911 -3.145 -27.101 1.00 45.84 273 ASP A O 1
ATOM 2225 N N . TYR A 1 274 ? -0.689 -1.500 -28.011 1.00 40.22 274 TYR A N 1
ATOM 2226 C CA . TYR A 1 274 ? -1.788 -0.899 -28.778 1.00 40.22 274 TYR A CA 1
ATOM 2227 C C . TYR A 1 274 ? -1.475 -1.015 -30.273 1.00 40.22 274 TYR A C 1
ATOM 2229 O O . TYR A 1 274 ? -1.015 -0.066 -30.909 1.00 40.22 274 TYR A O 1
ATOM 2237 N N . GLY A 1 275 ? -1.704 -2.213 -30.813 1.00 38.06 275 GLY A N 1
ATOM 2238 C CA . GLY A 1 275 ? -1.666 -2.539 -32.238 1.00 38.06 275 GLY A CA 1
ATOM 2239 C C . GLY A 1 275 ? -2.768 -3.523 -32.589 1.00 38.06 275 GLY A C 1
ATOM 2240 O O . GLY A 1 275 ? -2.968 -4.471 -31.796 1.00 38.06 275 GLY A O 1
#

Organism: NCBI:txid412755

Secondary structure (DSSP, 8-state):
--SSSSS----TTPEEEEEEEEETTTTEEEEEEEEEEEEE---S-HHHHHHHHHHHTHHHHHHHHHHHHTT----EEEEEEESS-SEE-HHHHHHHHHHHHTTPPPPS--EEEEEEPPPSEEEEEEEE-SGGGGSBPPPP-PPP-----S------S--PPPPTTHHHHH--BHHHHHHHHHHHHHHHHHHHT-EEEEEEEEEEETTEEEEEEEE-TTSPP-HHHHHHHHH----SB--HHHHHHHHHHHHHTS--SEEEEEEE--S----S---

Sequence (275 aa):
GMLRRAFGGVSRAERSFLYDEWNYHERGYLRGWCRLHEERLKGENGPAFLESVQHRHAALLARVRRQFQHIKPESTERVRKVSDGEEIDLDRAVEARSDIRAGLAPSERVYMRRDRARREVAAAFLVDLSASVREPVPEPEDEPEKPLDGDSEGRPFWGGRPSLMDRDEERRRVLDIQKEALALMVQALEALGDEYGIYGFSGESRENVEFYVAKELGDRLGVQVWNAISAMRSHRYTRMGTAIRHTIRKLERQDARRKVMLVISDGYPQDIDYG

pLDDT: mean 77.41, std 19.34, range [30.75, 96.81]